Protein AF-A0A0B7A7Z4-F1 (afdb_monomer)

Nearest PDB structures (foldseek):
  8u1x-assembly1_B  TM=9.994E-01  e=1.449E-17  Homo sapiens
  8u89-assembly1_B  TM=9.931E-01  e=1.667E-17  Homo sapiens
  5jja-assembly2_B  TM=9.833E-01  e=9.513E-18  Homo sapiens
  5swf-assembly1_A  TM=9.792E-01  e=1.259E-17  Homo sapiens
  6oyl-assembly1_A  TM=9.844E-01  e=2.923E-17  Homo sapiens

Solvent-accessible surface area (backbone atoms only — not comparable to full-atom values): 10507 Å² total; per-residue (Å²): 130,80,57,67,74,60,52,50,52,51,52,52,50,50,45,51,52,69,68,37,90,86,53,55,59,86,68,47,49,81,69,63,38,74,67,49,51,51,58,57,57,62,53,31,54,45,86,50,66,69,58,35,54,50,49,38,53,45,53,44,52,48,48,71,67,35,70,88,48,38,67,55,54,56,51,51,54,48,51,51,50,51,42,27,72,75,71,62,78,63,67,66,34,58,36,48,54,30,50,48,45,34,59,52,53,66,66,56,65,83,79,77,52,70,70,58,55,48,43,43,66,71,44,58,54,53,49,66,64,47,92,66,31,87,78,30,42,71,34,48,45,50,36,52,52,43,48,37,77,75,39,64,84,49,47,66,60,50,52,54,47,51,62,73,54,55,62,87,87,42,68,74,54,38,54,51,54,50,52,58,72,70,107

Organism: NCBI:txid1028688

pLDDT: mean 94.25, std 6.09, range [52.84, 98.44]

Structure (mmCIF, N/CA/C/O backbone):
data_AF-A0A0B7A7Z4-F1
#
_entry.id   AF-A0A0B7A7Z4-F1
#
loop_
_atom_site.group_PDB
_atom_site.id
_atom_site.type_symbol
_atom_site.label_atom_id
_atom_site.label_alt_id
_atom_site.label_comp_id
_atom_site.label_asym_id
_atom_site.label_entity_id
_atom_site.label_seq_id
_atom_site.pdbx_PDB_ins_code
_atom_site.Cartn_x
_atom_site.Cartn_y
_atom_site.Cartn_z
_atom_site.occupancy
_atom_site.B_iso_or_equiv
_atom_site.auth_seq_id
_atom_site.auth_comp_id
_atom_site.auth_asym_id
_atom_site.auth_atom_id
_atom_site.pdbx_PDB_model_num
ATOM 1 N N . ALA A 1 1 ? -17.344 21.720 -3.377 1.00 52.84 1 ALA A N 1
ATOM 2 C CA . ALA A 1 1 ? -16.188 21.217 -2.613 1.00 52.84 1 ALA A CA 1
ATOM 3 C C . ALA A 1 1 ? -15.991 22.122 -1.404 1.00 52.84 1 ALA A C 1
ATOM 5 O O . ALA A 1 1 ? -16.071 23.334 -1.572 1.00 52.84 1 ALA A O 1
ATOM 6 N N . LEU A 1 2 ? -15.833 21.564 -0.201 1.00 54.16 2 LEU A N 1
ATOM 7 C CA . LEU A 1 2 ? -15.457 22.359 0.974 1.00 54.16 2 LEU A CA 1
ATOM 8 C C . LEU A 1 2 ? -14.044 22.933 0.754 1.00 54.16 2 LEU A C 1
ATOM 10 O O . LEU A 1 2 ? -13.214 22.240 0.165 1.00 54.16 2 LEU A O 1
ATOM 14 N N . PRO A 1 3 ? -13.747 24.166 1.198 1.00 66.25 3 PRO A N 1
ATOM 15 C CA . PRO A 1 3 ? -12.387 24.690 1.158 1.00 66.25 3 PRO A CA 1
ATOM 16 C C . PRO A 1 3 ? -11.441 23.785 1.954 1.00 66.25 3 PRO A C 1
ATOM 18 O O . PRO A 1 3 ? -11.808 23.282 3.017 1.00 66.25 3 PRO A O 1
ATOM 21 N N . ILE A 1 4 ? -10.214 23.613 1.461 1.00 67.19 4 ILE A N 1
ATOM 22 C CA . ILE A 1 4 ? -9.199 22.710 2.036 1.00 67.19 4 ILE A CA 1
ATOM 23 C C . ILE A 1 4 ? -8.943 23.009 3.522 1.00 67.19 4 ILE A C 1
ATOM 25 O O . ILE A 1 4 ? -8.734 22.092 4.310 1.00 67.19 4 ILE A O 1
ATOM 29 N N . SER A 1 5 ? -9.063 24.275 3.932 1.00 74.75 5 SER A N 1
ATOM 30 C CA . SER A 1 5 ? -8.958 24.695 5.333 1.00 74.75 5 SER A CA 1
ATOM 31 C C . SER A 1 5 ? -9.996 24.040 6.253 1.00 74.75 5 SER A C 1
ATOM 33 O O . SER A 1 5 ? -9.680 23.723 7.394 1.00 74.75 5 SER A O 1
ATOM 35 N N . HIS A 1 6 ? -11.220 23.791 5.778 1.00 80.38 6 HIS A N 1
ATOM 36 C CA . HIS A 1 6 ? -12.246 23.105 6.569 1.00 80.38 6 HIS A CA 1
ATOM 37 C C . HIS A 1 6 ? -12.027 21.591 6.599 1.00 80.38 6 HIS A C 1
ATOM 39 O O . HIS A 1 6 ? -12.233 20.972 7.640 1.00 80.38 6 HIS A O 1
ATOM 45 N N . LEU A 1 7 ? -11.583 20.996 5.486 1.00 86.12 7 LEU A N 1
ATOM 46 C CA . LEU A 1 7 ? -11.267 19.565 5.425 1.00 86.12 7 LEU A CA 1
ATOM 47 C C . LEU A 1 7 ? -10.086 19.209 6.330 1.00 86.12 7 LEU A C 1
ATOM 49 O O . LEU A 1 7 ? -10.144 18.206 7.037 1.00 86.12 7 LEU A O 1
ATOM 53 N N . GLN A 1 8 ? -9.063 20.062 6.380 1.00 89.56 8 GLN A N 1
ATOM 54 C CA . GLN A 1 8 ? -7.926 19.882 7.277 1.00 89.56 8 GLN A CA 1
ATOM 55 C C . GLN A 1 8 ? -8.368 19.765 8.743 1.00 89.56 8 GLN A C 1
ATOM 57 O O . GLN A 1 8 ? -7.977 18.822 9.424 1.00 89.56 8 GLN A O 1
ATOM 62 N N . ILE A 1 9 ? -9.244 20.661 9.211 1.00 92.12 9 ILE A N 1
ATOM 63 C CA . ILE A 1 9 ? -9.753 20.627 10.592 1.00 92.12 9 ILE A CA 1
ATOM 64 C C . ILE A 1 9 ? -10.506 19.318 10.868 1.00 92.12 9 ILE A C 1
ATOM 66 O O . ILE A 1 9 ? -10.375 18.745 11.949 1.00 92.12 9 ILE A O 1
ATOM 70 N N . VAL A 1 10 ? -11.278 18.819 9.896 1.00 95.00 10 VAL A N 1
ATOM 71 C CA . VAL A 1 10 ? -12.000 17.544 10.029 1.00 95.00 10 VAL A CA 1
ATOM 72 C C . VAL A 1 10 ? -11.028 16.367 10.151 1.00 95.00 10 VAL A C 1
ATOM 74 O O . VAL A 1 10 ? -11.203 15.534 11.043 1.00 95.00 10 VAL A O 1
ATOM 77 N N . TYR A 1 11 ? -9.992 16.307 9.308 1.00 94.44 11 TYR A N 1
ATOM 78 C CA . TYR A 1 11 ? -8.969 15.260 9.384 1.00 94.44 11 TYR A CA 1
ATOM 79 C C . TYR A 1 11 ? -8.174 15.323 10.690 1.00 94.44 11 TYR A C 1
ATOM 81 O O . TYR A 1 11 ? -7.989 14.293 11.338 1.00 94.44 11 TYR A O 1
ATOM 89 N N . GLU A 1 12 ? -7.756 16.516 11.115 1.00 93.81 12 GLU A N 1
ATOM 90 C CA . GLU A 1 12 ? -7.048 16.715 12.381 1.00 93.81 12 GLU A CA 1
ATOM 91 C C . GLU A 1 12 ? -7.905 16.284 13.571 1.00 93.81 12 GLU A C 1
ATOM 93 O O . GLU A 1 12 ? -7.442 15.526 14.427 1.00 93.81 12 GLU A O 1
ATOM 98 N N . PHE A 1 13 ? -9.171 16.704 13.608 1.00 96.31 13 PHE A N 1
ATOM 99 C CA . PHE A 1 13 ? -10.104 16.302 14.654 1.00 96.31 13 PHE A CA 1
ATOM 100 C C . PHE A 1 13 ? -10.281 14.782 14.691 1.00 96.31 13 PHE A C 1
ATOM 102 O O . PHE A 1 13 ? -10.172 14.172 15.756 1.00 96.31 13 PHE A O 1
ATOM 109 N N . PHE A 1 14 ? -10.519 14.153 13.537 1.00 96.50 14 PHE A N 1
ATOM 110 C CA . PHE A 1 14 ? -10.719 12.710 13.467 1.00 96.50 14 PHE A CA 1
ATOM 111 C C . PHE A 1 14 ? -9.465 11.933 13.878 1.00 96.50 14 PHE A C 1
ATOM 113 O O . PHE A 1 14 ? -9.560 10.950 14.614 1.00 96.50 14 PHE A O 1
ATOM 120 N N . LEU A 1 15 ? -8.282 12.396 13.474 1.00 95.50 15 LEU A N 1
ATOM 121 C CA . LEU A 1 15 ? -7.021 11.788 13.878 1.00 95.50 15 LEU A CA 1
ATOM 122 C C . LEU A 1 15 ? -6.823 11.878 15.396 1.00 95.50 15 LEU A C 1
ATOM 124 O O . LEU A 1 15 ? -6.536 10.866 16.035 1.00 95.50 15 LEU A O 1
ATOM 128 N N . ARG A 1 16 ? -7.063 13.052 15.995 1.00 96.06 16 ARG A N 1
ATOM 129 C CA . ARG A 1 16 ? -6.991 13.238 17.455 1.00 96.06 16 ARG A CA 1
ATOM 130 C C . ARG A 1 16 ? -8.009 12.378 18.193 1.00 96.06 16 ARG A C 1
ATOM 132 O O . ARG A 1 16 ? -7.681 11.803 19.228 1.00 96.06 16 ARG A O 1
ATOM 139 N N . PHE A 1 17 ? -9.211 12.233 17.644 1.00 96.56 17 PHE A N 1
ATOM 140 C CA . PHE A 1 17 ? -10.226 11.332 18.177 1.00 96.56 17 PHE A CA 1
ATOM 141 C C . PHE A 1 17 ? -9.757 9.867 18.173 1.00 96.56 17 PHE A C 1
ATOM 143 O O . PHE A 1 17 ? -9.905 9.180 19.183 1.00 96.56 17 PHE A O 1
ATOM 150 N N . LEU A 1 18 ? -9.136 9.396 17.084 1.00 95.62 18 LEU A N 1
ATOM 151 C CA . LEU A 1 18 ? -8.576 8.042 17.005 1.00 95.62 18 LEU A CA 1
ATOM 152 C C . LEU A 1 18 ? -7.387 7.837 17.953 1.00 95.62 18 LEU A C 1
ATOM 154 O O . LEU A 1 18 ? -7.204 6.732 18.469 1.00 95.62 18 LEU A O 1
ATOM 158 N N . GLU A 1 19 ? -6.559 8.859 18.163 1.00 94.19 19 GLU A N 1
ATOM 159 C CA . GLU A 1 19 ? -5.361 8.807 19.012 1.00 94.19 19 GLU A CA 1
ATOM 160 C C . GLU A 1 19 ? -5.645 8.993 20.504 1.00 94.19 19 GLU A C 1
ATOM 162 O O . GLU A 1 19 ? -4.783 8.662 21.318 1.00 94.19 19 GLU A O 1
ATOM 167 N N . SER A 1 20 ? -6.844 9.455 20.864 1.00 95.88 20 SER A N 1
ATOM 168 C CA . SER A 1 20 ? -7.252 9.635 22.256 1.00 95.88 20 SER A CA 1
ATOM 169 C C . SER A 1 20 ? -7.021 8.359 23.087 1.00 95.88 20 SER A C 1
ATOM 171 O O . SER A 1 20 ? -7.380 7.263 22.631 1.00 95.88 20 SER A O 1
ATOM 173 N N . PRO A 1 21 ? -6.455 8.465 24.307 1.00 93.94 21 PRO A N 1
ATOM 174 C CA . PRO A 1 21 ? -6.264 7.315 25.193 1.00 93.94 21 PRO A CA 1
ATOM 175 C C . PRO A 1 21 ? -7.597 6.680 25.613 1.00 93.94 21 PRO A C 1
ATOM 177 O O . PRO A 1 21 ? -7.655 5.474 25.841 1.00 93.94 21 PRO A O 1
ATOM 180 N N . ASP A 1 22 ? -8.675 7.467 25.627 1.00 95.62 22 ASP A N 1
ATOM 181 C CA . ASP A 1 22 ? -10.026 7.019 25.974 1.00 95.62 22 ASP A CA 1
ATOM 182 C C . ASP A 1 22 ? -10.779 6.408 24.781 1.00 95.62 22 ASP A C 1
ATOM 184 O O . ASP A 1 22 ? -11.934 5.991 24.901 1.00 95.62 22 ASP A O 1
ATOM 188 N N . PHE A 1 23 ? -10.154 6.347 23.600 1.00 95.56 23 PHE A N 1
ATOM 189 C CA . PHE A 1 23 ? -10.772 5.768 22.415 1.00 95.56 23 PHE A CA 1
ATOM 190 C C . PHE A 1 23 ? -10.987 4.260 22.586 1.00 95.56 23 PHE A C 1
ATOM 192 O O . PHE A 1 23 ? -10.038 3.496 22.765 1.00 95.56 23 PHE A O 1
ATOM 199 N N . GLN A 1 24 ? -12.237 3.811 22.437 1.00 95.00 24 GLN A N 1
ATOM 200 C CA . GLN A 1 24 ? -12.620 2.403 22.559 1.00 95.00 24 GLN A CA 1
ATOM 201 C C . GLN A 1 24 ? -12.958 1.781 21.188 1.00 95.00 24 GLN A C 1
ATOM 203 O O . GLN A 1 24 ? -14.078 1.954 20.689 1.00 95.00 24 GLN A O 1
ATOM 208 N N . PRO A 1 25 ? -12.055 0.976 20.582 1.00 93.81 25 PRO A N 1
ATOM 209 C CA . PRO A 1 25 ? -12.307 0.336 19.285 1.00 93.81 25 PRO A CA 1
ATOM 210 C C . PRO A 1 25 ? -13.537 -0.585 19.287 1.00 93.81 25 PRO A C 1
ATOM 212 O O . PRO A 1 25 ? -14.208 -0.748 18.268 1.00 93.81 25 PRO A O 1
ATOM 215 N N . SER A 1 26 ? -13.863 -1.181 20.437 1.00 92.25 26 SER A N 1
ATOM 216 C CA . SER A 1 26 ? -15.015 -2.073 20.618 1.00 92.25 26 SER A CA 1
ATOM 217 C C . SER A 1 26 ? -16.363 -1.379 20.401 1.00 92.25 26 SER A C 1
ATOM 219 O O . SER A 1 26 ? -17.292 -2.026 19.911 1.00 92.25 26 SER A O 1
ATOM 221 N N . LEU A 1 27 ? -16.469 -0.088 20.731 1.00 94.06 27 LEU A N 1
ATOM 222 C CA . LEU A 1 27 ? -17.654 0.733 20.478 1.00 94.06 27 LEU A CA 1
ATOM 223 C C . LEU A 1 27 ? -17.632 1.298 19.055 1.00 94.06 27 LEU A C 1
ATOM 225 O O . LEU A 1 27 ? -18.635 1.227 18.344 1.00 94.06 27 LEU A O 1
ATOM 229 N N . ALA A 1 28 ? -16.471 1.796 18.621 1.00 94.56 28 ALA A N 1
ATOM 230 C CA . ALA A 1 28 ? -16.304 2.450 17.326 1.00 94.56 28 ALA A CA 1
ATOM 231 C C . ALA A 1 28 ? -16.475 1.505 16.124 1.00 94.56 28 ALA A C 1
ATOM 233 O O . ALA A 1 28 ? -16.904 1.951 15.063 1.00 94.56 28 ALA A O 1
ATOM 234 N N . LYS A 1 29 ? -16.216 0.195 16.278 1.00 92.81 29 LYS A N 1
ATOM 235 C CA . LYS A 1 29 ? -16.336 -0.801 15.189 1.00 92.81 29 LYS A CA 1
ATOM 236 C C . LYS A 1 29 ? -17.740 -0.919 14.579 1.00 92.81 29 LYS A C 1
ATOM 238 O O . LYS A 1 29 ? -17.891 -1.549 13.542 1.00 92.81 29 LYS A O 1
ATOM 243 N N . LYS A 1 30 ? -18.770 -0.377 15.244 1.00 92.94 30 LYS A N 1
ATOM 244 C CA . LYS A 1 30 ? -20.139 -0.298 14.705 1.00 92.94 30 LYS A CA 1
ATOM 245 C C . LYS A 1 30 ? -20.279 0.755 13.600 1.00 92.94 30 LYS A C 1
ATOM 247 O O . LYS A 1 30 ? -21.226 0.681 12.831 1.00 92.94 30 LYS A O 1
ATOM 252 N N . TYR A 1 31 ? -19.364 1.722 13.559 1.00 95.69 31 TYR A N 1
ATOM 253 C CA . TYR A 1 31 ? -19.383 2.862 12.639 1.00 95.69 31 TYR A CA 1
ATOM 254 C C . TYR A 1 31 ? -18.182 2.848 11.690 1.00 95.69 31 TYR A C 1
ATOM 256 O O . TYR A 1 31 ? -18.316 3.176 10.518 1.00 95.69 31 TYR A O 1
ATOM 264 N N . ILE A 1 32 ? -17.012 2.430 12.185 1.00 96.62 32 ILE A N 1
ATOM 265 C CA . ILE A 1 32 ? -15.826 2.183 11.362 1.00 96.62 32 ILE A CA 1
ATOM 266 C C . ILE A 1 32 ? -15.899 0.731 10.888 1.00 96.62 32 ILE A C 1
ATOM 268 O O . ILE A 1 32 ? -15.350 -0.174 11.520 1.00 96.62 32 ILE A O 1
ATOM 272 N N . ASP A 1 33 ? -16.647 0.514 9.811 1.00 96.06 33 ASP A N 1
ATOM 273 C CA . ASP A 1 33 ? -16.875 -0.790 9.195 1.00 96.06 33 ASP A CA 1
ATOM 274 C C . ASP A 1 33 ? -16.156 -0.923 7.836 1.00 96.06 33 ASP A C 1
ATOM 276 O O . ASP A 1 33 ? -15.356 -0.078 7.429 1.00 96.06 33 ASP A O 1
ATOM 280 N N . GLN A 1 34 ? -16.411 -2.021 7.119 1.00 97.44 34 GLN A N 1
ATOM 281 C CA . GLN A 1 34 ? -15.814 -2.251 5.799 1.00 97.44 34 GLN A CA 1
ATOM 282 C C . GLN A 1 34 ? -16.246 -1.205 4.764 1.00 97.44 34 GLN A C 1
ATOM 284 O O . GLN A 1 34 ? -15.455 -0.858 3.887 1.00 97.44 34 GLN A O 1
ATOM 289 N N . ARG A 1 35 ? -17.478 -0.691 4.860 1.00 97.38 35 ARG A N 1
ATOM 290 C CA . ARG A 1 35 ? -17.989 0.328 3.941 1.00 97.38 35 ARG A CA 1
ATOM 291 C C . ARG A 1 35 ? -17.282 1.657 4.174 1.00 97.38 35 ARG A C 1
ATOM 293 O O . ARG A 1 35 ? -16.865 2.281 3.204 1.00 97.38 35 ARG A O 1
ATOM 300 N N . PHE A 1 36 ? -17.094 2.043 5.434 1.00 97.94 36 PHE A N 1
ATOM 301 C CA . PHE A 1 36 ? -16.313 3.221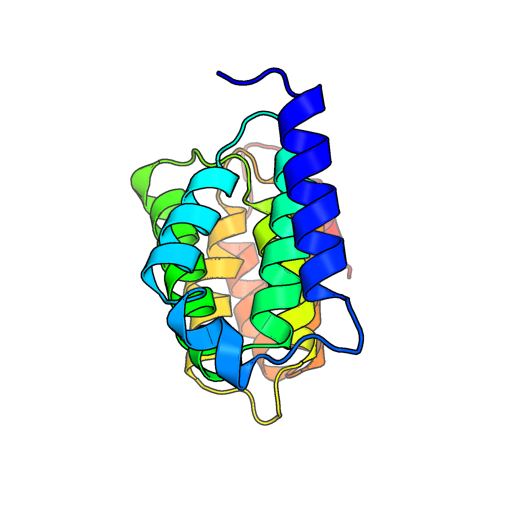 5.800 1.00 97.94 36 PHE A CA 1
ATOM 302 C C . PHE A 1 36 ? -14.890 3.135 5.238 1.00 97.94 36 PHE A C 1
ATOM 304 O O . PHE A 1 36 ? -14.415 4.070 4.603 1.00 97.94 36 PHE A O 1
ATOM 311 N N . VAL A 1 37 ? -14.223 1.989 5.417 1.00 97.94 37 VAL A N 1
ATOM 312 C CA . VAL A 1 37 ? -12.866 1.772 4.890 1.00 97.94 37 VAL A CA 1
ATOM 313 C C . VAL A 1 37 ? -12.823 1.863 3.366 1.00 97.94 37 VAL A C 1
ATOM 315 O O . VAL A 1 37 ? -11.873 2.421 2.829 1.00 97.94 37 VAL A O 1
ATOM 318 N N . LEU A 1 38 ? -13.825 1.325 2.666 1.00 97.81 38 LEU A N 1
ATOM 319 C CA . LEU A 1 38 ? -13.881 1.396 1.207 1.00 97.81 38 LEU A CA 1
ATOM 320 C C . LEU A 1 38 ? -13.966 2.851 0.726 1.00 97.81 38 LEU A C 1
ATOM 322 O O . LEU A 1 38 ? -13.161 3.261 -0.100 1.00 97.81 38 LEU A O 1
ATOM 326 N N . GLN A 1 39 ? -14.872 3.639 1.310 1.00 97.75 39 GLN A N 1
ATOM 327 C CA . GLN A 1 39 ? -15.016 5.061 0.987 1.00 97.7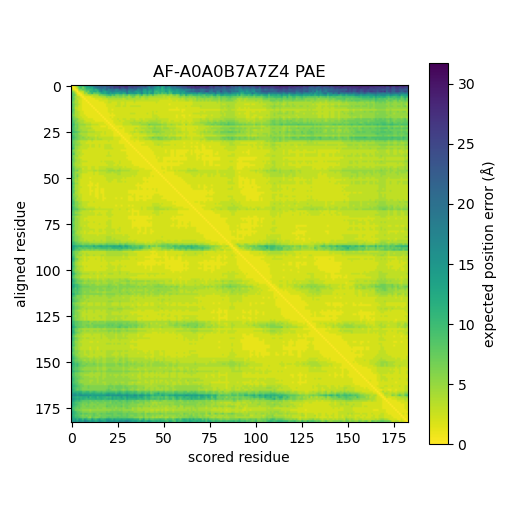5 39 GLN A CA 1
ATOM 328 C C . GLN A 1 39 ? -13.7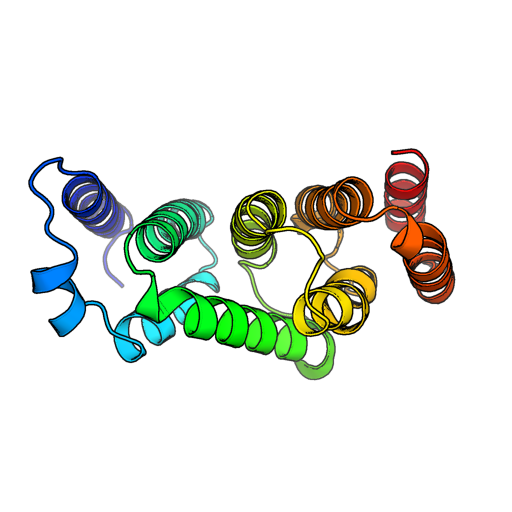59 5.860 1.343 1.00 97.75 39 GLN A C 1
ATOM 330 O O . GLN A 1 39 ? -13.356 6.736 0.591 1.00 97.75 39 GLN A O 1
ATOM 335 N N . LEU A 1 40 ? -13.103 5.535 2.461 1.00 97.75 40 LEU A N 1
ATOM 336 C CA . LEU A 1 40 ? -11.835 6.156 2.842 1.00 97.75 40 LEU A CA 1
ATOM 337 C C . LEU A 1 40 ? -10.725 5.865 1.819 1.00 97.75 40 LEU A C 1
ATOM 339 O O . LEU A 1 40 ? -9.937 6.751 1.506 1.00 97.75 40 LEU A O 1
ATOM 343 N N . LEU A 1 41 ? -10.659 4.636 1.298 1.00 97.94 41 LEU A N 1
ATOM 344 C CA . LEU A 1 41 ? -9.672 4.239 0.290 1.00 97.94 41 LEU A CA 1
ATOM 345 C C . LEU A 1 41 ? -9.892 4.930 -1.060 1.00 97.94 41 LEU A C 1
ATOM 347 O O . LEU A 1 41 ? -8.917 5.229 -1.740 1.00 97.94 41 LEU A O 1
ATOM 351 N N . GLU A 1 42 ? -11.138 5.217 -1.437 1.00 96.81 42 GLU A N 1
ATOM 352 C CA . GLU A 1 42 ? -11.447 5.976 -2.658 1.00 96.81 42 GLU A CA 1
ATOM 353 C C . GLU A 1 42 ? -10.867 7.402 -2.614 1.00 96.81 42 GLU A C 1
ATOM 355 O O . GLU A 1 42 ? -10.447 7.924 -3.643 1.00 96.81 42 GLU A O 1
ATOM 360 N N . LEU A 1 43 ? -10.756 8.008 -1.425 1.00 97.50 43 LEU A N 1
ATOM 361 C CA . LEU A 1 43 ? -10.201 9.358 -1.259 1.00 97.50 43 LEU A CA 1
ATOM 362 C C . LEU A 1 43 ? -8.683 9.433 -1.500 1.00 97.50 43 LEU A C 1
ATOM 364 O O . LEU A 1 43 ? -8.158 10.523 -1.718 1.00 97.50 43 LEU A O 1
ATOM 368 N N . PHE A 1 44 ? -7.964 8.303 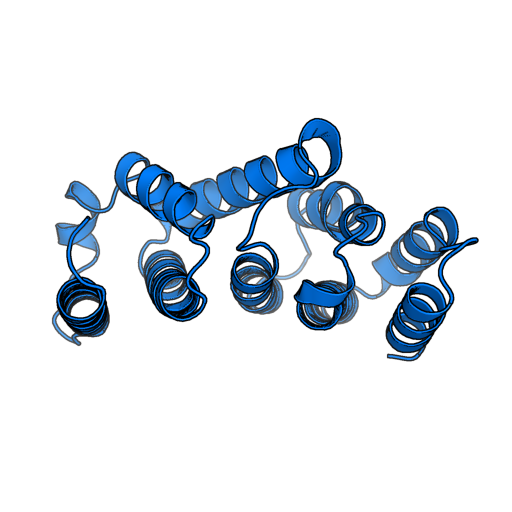-1.500 1.00 97.88 44 PHE A N 1
ATOM 369 C CA . PHE A 1 44 ? -6.521 8.293 -1.789 1.00 97.88 44 PHE A CA 1
ATOM 370 C C . PHE A 1 44 ? -6.196 8.713 -3.228 1.00 97.88 44 PHE A C 1
ATOM 372 O O . PHE A 1 44 ? -5.046 9.041 -3.508 1.00 97.88 44 PHE A O 1
ATOM 379 N N . ASP A 1 45 ? -7.184 8.751 -4.126 1.00 96.75 45 ASP A N 1
ATOM 380 C CA . ASP A 1 45 ? -7.003 9.290 -5.475 1.00 96.75 45 ASP A CA 1
ATOM 381 C C . ASP A 1 45 ? -7.063 10.831 -5.535 1.00 96.75 45 ASP A C 1
ATOM 383 O O . ASP A 1 45 ? -7.006 11.415 -6.615 1.00 96.75 45 ASP A O 1
ATOM 387 N N . SER A 1 46 ? -7.155 11.515 -4.386 1.00 95.56 46 SER A N 1
ATOM 388 C CA . SER A 1 46 ? -7.089 12.979 -4.310 1.00 95.56 46 SER A CA 1
ATOM 389 C C . SER A 1 46 ? -5.796 13.517 -4.927 1.00 95.56 46 SER A C 1
ATOM 391 O O . SER A 1 46 ? -4.705 13.003 -4.674 1.00 95.56 46 SER A O 1
ATOM 393 N N . GLU A 1 47 ? -5.898 14.591 -5.709 1.00 93.75 47 GLU A N 1
ATOM 394 C CA . GLU A 1 47 ? -4.737 15.285 -6.277 1.00 93.75 47 GLU A CA 1
ATOM 395 C C . GLU A 1 47 ? -3.941 16.046 -5.201 1.00 93.75 47 GLU A C 1
ATOM 397 O O . GLU A 1 47 ? -2.732 16.237 -5.354 1.00 93.75 47 GLU A O 1
ATOM 402 N N . ASP A 1 48 ? -4.575 16.425 -4.081 1.00 94.25 48 ASP A N 1
ATOM 403 C CA . ASP A 1 48 ? -3.925 17.179 -3.006 1.00 94.25 48 ASP A CA 1
ATOM 404 C C . ASP A 1 48 ? -3.048 16.259 -2.130 1.00 94.25 48 ASP A C 1
ATOM 406 O O . ASP A 1 48 ? -3.578 15.432 -1.379 1.00 94.25 48 ASP A O 1
ATOM 410 N N . PRO A 1 49 ? -1.707 16.411 -2.148 1.00 93.62 49 PRO A N 1
ATOM 411 C CA . PRO A 1 49 ? -0.811 15.586 -1.337 1.00 93.62 49 PRO A CA 1
ATOM 412 C C . PRO A 1 49 ? -1.052 15.727 0.169 1.00 93.62 49 PRO A C 1
ATOM 414 O O . PRO A 1 49 ? -0.777 14.796 0.921 1.00 93.62 49 PRO A O 1
ATOM 417 N N . ARG A 1 50 ? -1.588 16.864 0.631 1.00 93.94 50 ARG A N 1
ATOM 418 C CA . ARG A 1 50 ? -1.875 17.081 2.056 1.00 93.94 50 ARG A CA 1
ATOM 419 C C . ARG A 1 50 ? -3.024 16.201 2.521 1.00 93.94 50 ARG A C 1
ATOM 421 O O . ARG A 1 50 ? -2.964 15.634 3.606 1.00 93.94 50 ARG A O 1
ATOM 428 N N . GLU A 1 51 ? -4.062 16.070 1.697 1.00 95.12 51 GLU A N 1
ATOM 429 C CA . GLU A 1 51 ? -5.178 15.175 1.993 1.00 95.12 51 GLU A CA 1
ATOM 430 C C . GLU A 1 51 ? -4.706 13.720 2.022 1.00 95.12 51 GLU A C 1
ATOM 432 O O . GLU A 1 51 ? -5.009 12.999 2.973 1.00 95.12 51 GLU A O 1
ATOM 437 N N . ARG A 1 52 ? -3.891 13.306 1.044 1.00 96.75 52 ARG A N 1
ATOM 438 C CA . ARG A 1 52 ? -3.325 11.950 1.016 1.00 96.75 52 ARG A CA 1
ATOM 439 C C . ARG A 1 52 ? -2.462 11.641 2.241 1.00 96.75 52 ARG A C 1
ATOM 441 O O . ARG A 1 52 ? -2.556 10.535 2.769 1.00 96.75 52 ARG A O 1
ATOM 448 N N . ASP A 1 53 ? -1.696 12.602 2.754 1.00 96.25 53 ASP A N 1
ATOM 449 C CA . ASP A 1 53 ? -0.900 12.413 3.975 1.00 96.25 53 ASP A CA 1
ATOM 450 C C . ASP A 1 53 ? -1.769 12.236 5.240 1.00 96.25 53 ASP A C 1
ATOM 452 O O . ASP A 1 53 ? -1.509 11.357 6.077 1.00 96.25 53 ASP A O 1
ATOM 456 N N . PHE A 1 54 ? -2.877 12.979 5.353 1.00 96.69 54 PHE A N 1
ATOM 457 C CA . PHE A 1 54 ? -3.864 12.742 6.412 1.00 96.69 54 PHE A CA 1
ATOM 458 C C . PHE A 1 54 ? -4.518 11.367 6.279 1.00 96.69 54 PHE A C 1
ATOM 460 O O . PHE A 1 54 ? -4.571 10.613 7.256 1.00 96.69 54 PHE A O 1
ATOM 467 N N . LEU A 1 55 ? -4.981 11.015 5.078 1.00 97.81 55 LEU A N 1
ATOM 468 C CA . LEU A 1 55 ? -5.594 9.719 4.787 1.00 97.81 55 LEU A CA 1
ATOM 469 C C . LEU A 1 55 ? -4.645 8.567 5.115 1.00 97.81 55 LEU A C 1
ATOM 471 O O . LEU A 1 55 ? -5.062 7.595 5.751 1.00 97.81 55 LEU A O 1
ATOM 475 N N . LYS A 1 56 ? -3.361 8.704 4.762 1.00 98.00 56 LYS A N 1
ATOM 476 C CA . LYS A 1 56 ? -2.302 7.750 5.093 1.00 98.00 56 LYS A CA 1
ATOM 477 C C . LYS A 1 56 ? -2.263 7.477 6.592 1.00 98.00 56 LYS A C 1
ATOM 479 O O . LYS A 1 56 ? -2.356 6.331 7.041 1.00 98.00 56 LYS A O 1
ATOM 484 N N . THR A 1 57 ? -2.169 8.549 7.371 1.00 97.50 57 THR A N 1
ATOM 485 C CA . THR A 1 57 ? -2.063 8.475 8.828 1.00 97.50 57 THR A CA 1
ATOM 486 C C . THR A 1 57 ? -3.333 7.883 9.443 1.00 97.50 57 THR A C 1
ATOM 488 O O . THR A 1 57 ? -3.258 6.970 10.270 1.00 97.50 57 THR A O 1
ATOM 491 N N . VAL A 1 58 ? -4.510 8.329 8.998 1.00 97.75 58 VAL A N 1
ATOM 492 C CA . VAL A 1 58 ? -5.811 7.822 9.457 1.00 97.75 58 VAL A CA 1
ATOM 493 C C . VAL A 1 58 ? -5.959 6.326 9.163 1.00 97.75 58 VAL A C 1
ATOM 495 O O . VAL A 1 58 ? -6.280 5.551 10.069 1.00 97.75 58 VAL A O 1
ATOM 498 N N . LEU A 1 59 ? -5.681 5.890 7.932 1.00 98.38 59 LEU A N 1
ATOM 499 C CA . LEU A 1 59 ? -5.790 4.486 7.538 1.00 98.38 59 LEU A CA 1
ATOM 500 C C . LEU A 1 59 ? -4.810 3.608 8.325 1.00 98.38 59 LEU A C 1
ATOM 502 O O . LEU A 1 59 ? -5.193 2.529 8.788 1.00 98.38 59 LEU A O 1
ATOM 506 N N . HIS A 1 60 ? -3.582 4.082 8.557 1.00 97.75 60 HIS A N 1
ATOM 507 C CA . HIS A 1 60 ? -2.607 3.376 9.385 1.00 97.75 60 HIS A CA 1
ATOM 508 C C . HIS A 1 60 ? -3.105 3.196 10.831 1.00 97.75 60 HIS A C 1
ATOM 510 O O . HIS A 1 60 ? -3.045 2.090 11.380 1.00 97.75 60 HIS A O 1
ATOM 516 N N . ARG A 1 61 ? -3.679 4.242 11.446 1.00 97.12 61 ARG A N 1
ATOM 517 C CA . ARG A 1 61 ? -4.274 4.155 12.795 1.00 97.12 61 ARG A CA 1
ATOM 518 C C . ARG A 1 61 ? -5.450 3.181 12.843 1.00 97.12 61 ARG A C 1
ATOM 520 O O . ARG A 1 61 ? -5.528 2.378 13.779 1.00 97.12 61 ARG A O 1
ATOM 527 N N . ILE A 1 62 ? -6.327 3.204 11.837 1.00 97.56 62 ILE A N 1
ATOM 528 C CA . ILE A 1 62 ? -7.447 2.260 11.726 1.00 97.56 62 ILE A CA 1
ATOM 529 C C . ILE A 1 62 ? -6.918 0.825 11.619 1.00 97.56 62 ILE A C 1
ATOM 531 O O . ILE A 1 62 ? -7.354 -0.049 12.368 1.00 97.56 62 ILE A O 1
ATOM 535 N N . TYR A 1 63 ? -5.929 0.574 10.760 1.00 97.25 63 TYR A N 1
ATOM 536 C CA . TYR A 1 63 ? -5.321 -0.749 10.615 1.00 97.25 63 TYR A CA 1
ATOM 537 C C . TYR A 1 63 ? -4.712 -1.263 11.933 1.00 97.25 63 TYR A C 1
ATOM 539 O O . TYR A 1 63 ? -4.876 -2.434 12.299 1.00 97.25 63 TYR A O 1
ATOM 547 N N . GLY A 1 64 ? -4.032 -0.382 12.672 1.00 95.50 64 GLY A N 1
ATOM 548 C CA . GLY A 1 64 ? -3.444 -0.690 13.972 1.00 95.50 64 GLY A CA 1
ATOM 549 C C . GLY A 1 64 ? -4.492 -1.097 15.011 1.00 95.50 64 GLY A C 1
ATOM 550 O O . GLY A 1 6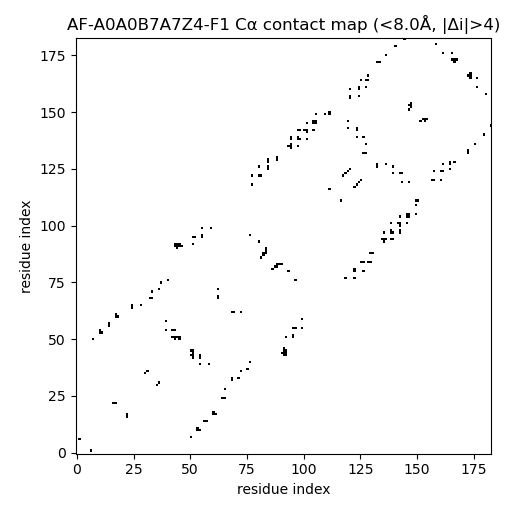4 ? -4.351 -2.155 15.628 1.00 95.50 64 GLY A O 1
ATOM 551 N N . LYS A 1 65 ? -5.557 -0.296 15.160 1.00 95.81 65 LYS A N 1
ATOM 552 C CA . LYS A 1 65 ? -6.577 -0.438 16.217 1.00 95.81 65 LYS A CA 1
ATOM 553 C C . LYS A 1 65 ? -7.659 -1.482 15.916 1.00 95.81 65 LYS A C 1
ATOM 555 O O . LYS A 1 65 ? -8.175 -2.102 16.845 1.00 95.81 65 LYS A O 1
ATOM 560 N N . PHE A 1 66 ? -8.006 -1.707 14.648 1.00 96.50 66 PHE A N 1
ATOM 561 C CA . PHE A 1 66 ? -9.115 -2.583 14.254 1.00 96.50 66 PHE A CA 1
ATOM 562 C C . PHE A 1 66 ? -8.626 -3.891 13.627 1.00 96.50 66 PHE A C 1
ATOM 564 O O . PHE A 1 66 ? -8.598 -4.054 12.407 1.00 96.50 66 PHE A O 1
ATOM 571 N N . LEU A 1 67 ? -8.318 -4.881 14.474 1.00 94.25 67 LEU A N 1
ATOM 572 C CA . LEU A 1 67 ? -7.843 -6.205 14.039 1.00 94.25 67 LEU A CA 1
ATOM 573 C C . LEU A 1 67 ? -8.763 -6.868 12.996 1.00 94.25 67 LEU A C 1
ATOM 575 O O . LEU A 1 67 ? -8.274 -7.444 12.025 1.00 94.25 67 LEU A O 1
ATOM 579 N N . GLY A 1 68 ? -10.085 -6.736 13.161 1.00 95.56 68 GLY A N 1
ATOM 580 C CA . GLY A 1 68 ? -11.087 -7.319 12.260 1.00 95.56 68 GLY A CA 1
ATOM 581 C C . GLY A 1 68 ? -11.131 -6.703 10.855 1.00 95.56 68 GLY A C 1
ATOM 582 O O . GLY A 1 68 ? -11.629 -7.343 9.934 1.00 95.56 68 GLY A O 1
ATOM 583 N N . LEU A 1 69 ? -10.581 -5.498 10.663 1.00 97.06 69 LEU A N 1
ATOM 584 C CA . LEU A 1 69 ? -10.537 -4.826 9.358 1.00 97.06 69 LEU A CA 1
ATOM 585 C C . LEU A 1 69 ? -9.232 -5.087 8.599 1.00 97.06 69 LEU A C 1
ATOM 587 O O . LEU A 1 69 ? -9.174 -4.851 7.396 1.00 97.06 69 LEU A O 1
ATOM 591 N N . ARG A 1 70 ? -8.192 -5.618 9.256 1.00 96.06 70 ARG A N 1
ATOM 592 C CA . ARG A 1 70 ? -6.851 -5.760 8.661 1.00 96.06 70 ARG A CA 1
ATOM 593 C C . ARG A 1 70 ? -6.843 -6.567 7.364 1.00 96.06 70 ARG A C 1
ATOM 595 O O . ARG A 1 70 ? -6.241 -6.145 6.382 1.00 96.06 70 ARG A O 1
ATOM 602 N N . ALA A 1 71 ? -7.510 -7.721 7.352 1.00 95.19 71 ALA A N 1
ATOM 603 C CA . ALA A 1 71 ? -7.582 -8.566 6.159 1.00 95.19 71 ALA A CA 1
ATOM 604 C C . ALA A 1 71 ? -8.336 -7.873 5.014 1.00 95.19 71 ALA A C 1
ATOM 606 O O . ALA A 1 71 ? -7.911 -7.947 3.863 1.00 95.19 71 ALA A O 1
ATOM 607 N N . PHE A 1 72 ? -9.416 -7.156 5.339 1.00 97.44 72 PHE A N 1
ATOM 608 C CA . PHE A 1 72 ? -10.187 -6.394 4.363 1.00 97.44 72 PHE A CA 1
ATOM 609 C C . PHE A 1 72 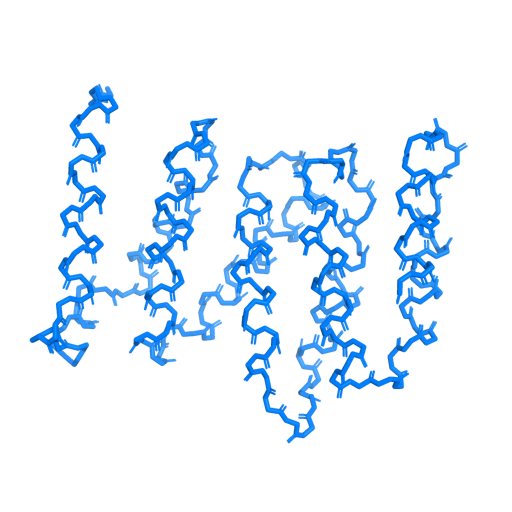? -9.363 -5.248 3.764 1.00 97.44 72 PHE A C 1
ATOM 611 O O . PHE A 1 72 ? -9.289 -5.146 2.545 1.00 97.44 72 PHE A O 1
ATOM 618 N N . ILE A 1 73 ? -8.677 -4.454 4.595 1.00 98.00 73 ILE A N 1
ATOM 619 C CA . ILE A 1 73 ? -7.807 -3.353 4.147 1.00 98.00 73 ILE A CA 1
ATOM 620 C C . ILE A 1 73 ? -6.731 -3.873 3.187 1.00 98.00 73 ILE A C 1
ATOM 622 O O . ILE A 1 73 ? -6.622 -3.370 2.073 1.00 98.00 73 ILE A O 1
ATOM 626 N N . ARG A 1 74 ? -5.990 -4.930 3.563 1.00 97.00 74 ARG A N 1
ATOM 627 C CA . ARG A 1 74 ? -4.962 -5.520 2.682 1.00 97.00 74 ARG A CA 1
ATOM 628 C C . ARG A 1 74 ? -5.549 -5.995 1.354 1.00 97.00 74 ARG A C 1
ATOM 630 O O . ARG A 1 74 ? -4.945 -5.780 0.308 1.00 97.00 74 ARG A O 1
ATOM 637 N N . LYS A 1 75 ? -6.734 -6.615 1.384 1.00 96.44 75 LYS A N 1
ATOM 638 C CA . LYS A 1 75 ? -7.428 -7.064 0.172 1.00 96.44 75 LYS A CA 1
ATOM 639 C C . LYS A 1 75 ? -7.821 -5.891 -0.729 1.00 96.44 75 LYS A C 1
ATOM 641 O O . LYS A 1 75 ? -7.628 -5.990 -1.934 1.00 96.44 75 LYS A O 1
ATOM 646 N N . GLN A 1 76 ? -8.345 -4.800 -0.174 1.00 97.88 76 GLN A N 1
ATOM 647 C CA . GLN A 1 76 ? -8.744 -3.644 -0.980 1.00 97.88 76 GLN A CA 1
ATOM 648 C C . GLN A 1 76 ? -7.545 -2.894 -1.561 1.00 97.88 76 GLN A C 1
ATOM 650 O O . GLN A 1 76 ? -7.567 -2.572 -2.742 1.00 97.88 76 GLN A O 1
ATOM 655 N N . ILE A 1 77 ? -6.467 -2.706 -0.791 1.00 97.81 77 ILE A N 1
ATOM 656 C CA . ILE A 1 77 ? -5.223 -2.121 -1.319 1.00 97.81 77 ILE A CA 1
ATOM 657 C C . ILE A 1 77 ? -4.666 -2.987 -2.458 1.00 97.81 77 ILE A C 1
ATOM 659 O O . ILE A 1 77 ? -4.295 -2.467 -3.506 1.00 97.81 77 ILE A O 1
ATOM 663 N N . ASN A 1 78 ? -4.682 -4.314 -2.300 1.00 96.75 78 ASN A N 1
ATOM 664 C CA . ASN A 1 78 ? -4.290 -5.231 -3.367 1.00 96.75 78 ASN A CA 1
ATOM 665 C C . ASN A 1 78 ? -5.153 -5.049 -4.631 1.00 96.75 78 ASN A C 1
ATOM 667 O O . ASN A 1 78 ? -4.616 -4.928 -5.726 1.00 96.75 78 ASN A O 1
ATOM 671 N N . ASN A 1 79 ? -6.479 -4.954 -4.493 1.00 96.62 79 ASN A N 1
ATOM 672 C CA . ASN A 1 79 ? -7.369 -4.697 -5.630 1.00 96.62 79 ASN A CA 1
ATOM 673 C C . ASN A 1 79 ? -7.050 -3.364 -6.331 1.00 96.62 79 ASN A C 1
ATOM 675 O O . ASN A 1 79 ? -7.041 -3.318 -7.559 1.00 96.62 79 ASN A O 1
ATOM 679 N N . ILE A 1 80 ? -6.764 -2.303 -5.567 1.00 97.31 80 ILE A N 1
ATOM 680 C CA . ILE A 1 80 ? -6.371 -0.992 -6.107 1.00 97.31 80 ILE A CA 1
ATOM 681 C C . ILE A 1 80 ? -5.080 -1.119 -6.917 1.00 97.31 80 ILE A C 1
ATOM 683 O O . ILE A 1 80 ? -5.031 -0.667 -8.057 1.00 97.31 80 ILE A O 1
ATOM 687 N N . PHE A 1 81 ? -4.058 -1.790 -6.382 1.00 97.56 81 PHE A N 1
ATOM 688 C CA . PHE A 1 81 ? -2.799 -1.990 -7.100 1.00 97.56 81 PHE A CA 1
ATOM 689 C C . PHE A 1 81 ? -2.953 -2.860 -8.343 1.00 97.56 81 PHE A C 1
ATOM 691 O O . PHE A 1 81 ? -2.391 -2.531 -9.381 1.00 97.56 81 PHE A O 1
ATOM 698 N N . LEU A 1 82 ? -3.739 -3.935 -8.283 1.00 95.50 82 LEU A N 1
ATOM 699 C CA . LEU A 1 82 ? -4.018 -4.752 -9.464 1.00 95.50 82 LEU A CA 1
ATOM 700 C C . LEU A 1 82 ? -4.700 -3.920 -10.558 1.00 95.50 82 LEU A C 1
ATOM 702 O O . LEU A 1 82 ? -4.260 -3.949 -11.706 1.00 95.50 82 LEU A O 1
ATOM 706 N N . ARG A 1 83 ? -5.712 -3.122 -10.203 1.00 95.94 83 ARG A N 1
ATOM 707 C CA . ARG A 1 83 ? -6.374 -2.209 -11.143 1.00 95.94 83 ARG A CA 1
ATOM 708 C C . ARG A 1 83 ? -5.403 -1.172 -11.714 1.00 95.94 83 ARG A C 1
ATOM 710 O O . ARG A 1 83 ? -5.387 -0.946 -12.921 1.00 95.94 83 ARG A O 1
ATOM 717 N N . PHE A 1 84 ? -4.549 -0.595 -10.874 1.00 95.94 84 PHE A N 1
ATOM 718 C CA . PHE A 1 84 ? -3.524 0.355 -11.298 1.00 95.94 84 PHE A CA 1
ATOM 719 C C . PHE A 1 84 ? -2.534 -0.266 -12.300 1.00 95.94 84 PHE A C 1
ATOM 721 O O . PHE A 1 84 ? -2.278 0.321 -13.344 1.00 95.94 84 PHE A O 1
ATOM 728 N N . ILE A 1 85 ? -2.016 -1.469 -12.028 1.00 94.44 85 ILE A N 1
ATOM 729 C CA . ILE A 1 85 ? -0.997 -2.134 -12.862 1.00 94.44 85 ILE A CA 1
ATOM 730 C C . ILE A 1 85 ? -1.566 -2.617 -14.203 1.00 94.44 85 ILE A C 1
ATOM 732 O O . ILE A 1 85 ? -0.861 -2.583 -15.216 1.00 94.44 85 ILE A O 1
ATOM 736 N N . TYR A 1 86 ? -2.797 -3.137 -14.206 1.00 93.06 86 TYR A N 1
ATOM 737 C CA . TYR A 1 86 ? -3.343 -3.876 -15.350 1.00 93.06 86 TYR A CA 1
ATOM 738 C C . TYR A 1 86 ? -4.440 -3.139 -16.127 1.00 93.06 86 TYR A C 1
ATOM 740 O O . TYR A 1 86 ? -4.690 -3.521 -17.269 1.00 93.06 86 TYR A O 1
ATOM 748 N N . GLU A 1 87 ? -5.078 -2.111 -15.560 1.00 92.44 87 GLU A N 1
ATOM 749 C CA . GLU A 1 87 ? -6.208 -1.421 -16.201 1.00 92.44 87 GLU A CA 1
ATOM 750 C C . GLU A 1 87 ? -5.943 0.064 -16.456 1.00 92.44 87 GLU A C 1
ATOM 752 O O . GLU A 1 87 ? -6.061 0.508 -17.596 1.00 92.44 87 GLU A O 1
ATOM 757 N N . THR A 1 88 ? -5.631 0.844 -15.415 1.00 89.44 88 THR A N 1
ATOM 758 C CA . THR A 1 88 ? -5.693 2.313 -15.516 1.00 89.44 88 THR A CA 1
ATOM 759 C C . THR A 1 88 ? -4.335 2.987 -15.672 1.00 89.44 88 THR A C 1
ATOM 761 O O . THR A 1 88 ? -4.263 4.022 -16.328 1.00 89.44 88 THR A O 1
ATOM 764 N N . GLU A 1 89 ? -3.276 2.457 -15.044 1.00 87.88 89 GLU A N 1
ATOM 765 C CA . GLU A 1 89 ? -2.008 3.171 -14.786 1.00 87.88 89 GLU A CA 1
ATOM 766 C C . GLU A 1 89 ? -2.207 4.581 -14.179 1.00 87.88 89 GLU A C 1
ATOM 768 O O . GLU A 1 89 ? -1.331 5.442 -14.259 1.00 87.88 89 GLU A O 1
ATOM 773 N N . GLN A 1 90 ? -3.361 4.828 -13.553 1.00 90.06 90 GLN A N 1
ATOM 774 C CA . GLN A 1 90 ? -3.738 6.106 -12.951 1.00 90.06 90 GLN A CA 1
ATOM 775 C C . GLN A 1 90 ? -4.312 5.860 -11.560 1.00 90.06 90 GLN A C 1
ATOM 777 O O . GLN A 1 90 ? -5.336 5.185 -11.424 1.00 90.06 90 GLN A O 1
ATOM 782 N N . PHE A 1 91 ? -3.587 6.357 -10.557 1.00 95.81 91 PHE A N 1
ATOM 783 C CA . PHE A 1 91 ? -3.987 6.461 -9.156 1.00 95.81 91 PHE A CA 1
ATOM 784 C C . P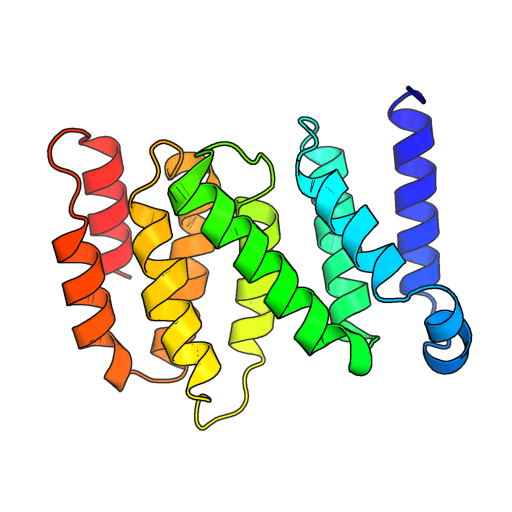HE A 1 9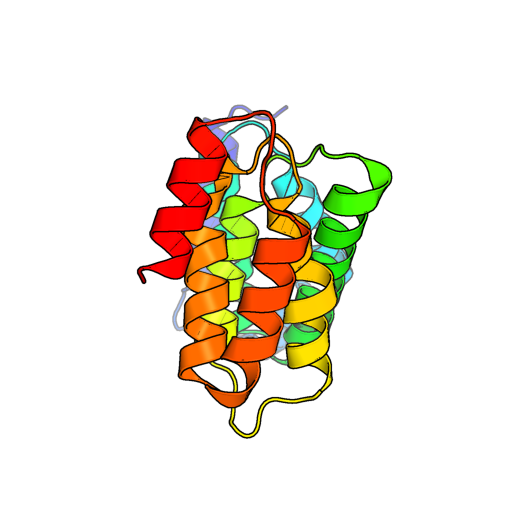1 ? -2.971 7.352 -8.424 1.00 95.81 91 PHE A C 1
ATOM 786 O O . PHE A 1 91 ? -1.770 7.076 -8.486 1.00 95.81 91 PHE A O 1
ATOM 793 N N . ASN A 1 92 ? -3.416 8.404 -7.739 1.00 95.44 92 ASN A N 1
ATOM 794 C CA . ASN A 1 92 ? -2.505 9.382 -7.127 1.00 95.44 92 ASN A CA 1
ATOM 795 C C . ASN A 1 92 ? -1.845 8.883 -5.828 1.00 95.44 92 ASN A C 1
ATOM 797 O O . ASN A 1 92 ? -0.718 9.266 -5.526 1.00 95.44 92 ASN A O 1
ATOM 801 N N . GLY A 1 93 ? -2.519 8.005 -5.079 1.00 96.75 93 GLY A N 1
ATOM 802 C CA . GLY A 1 93 ? -2.114 7.588 -3.731 1.00 96.75 93 GLY A CA 1
ATOM 803 C C . GLY A 1 93 ? -1.243 6.333 -3.633 1.00 96.75 93 GLY A C 1
ATOM 804 O O . GLY A 1 93 ? -1.257 5.671 -2.593 1.00 96.75 93 GLY A O 1
ATOM 805 N N . VAL A 1 94 ? -0.553 5.917 -4.706 1.00 97.75 94 VAL A N 1
ATOM 806 C CA . VAL A 1 94 ? 0.230 4.660 -4.700 1.00 97.75 94 VAL A CA 1
ATOM 807 C C . VAL A 1 94 ? 1.335 4.700 -3.640 1.00 97.75 94 VAL A C 1
ATOM 809 O O . VAL A 1 94 ? 1.494 3.735 -2.893 1.00 97.75 94 VAL A O 1
ATOM 812 N N . GLY A 1 95 ? 2.068 5.814 -3.547 1.00 97.62 95 GLY A N 1
ATOM 813 C CA . GLY A 1 95 ? 3.169 5.975 -2.594 1.00 97.62 95 GLY A CA 1
ATOM 814 C C . GLY A 1 95 ? 2.699 5.894 -1.143 1.00 97.62 95 GLY A C 1
ATOM 815 O O . GLY A 1 95 ? 3.243 5.126 -0.354 1.00 97.62 95 GLY A O 1
ATOM 816 N N . GLU A 1 96 ? 1.624 6.600 -0.803 1.00 98.31 96 GLU A N 1
ATOM 817 C CA . GLU A 1 96 ? 1.071 6.633 0.548 1.00 98.31 96 GLU A CA 1
ATOM 818 C C . GLU A 1 96 ? 0.535 5.260 0.987 1.00 98.31 96 GLU A C 1
ATOM 820 O O . GLU A 1 96 ? 0.719 4.856 2.138 1.00 98.31 96 GLU A O 1
ATOM 825 N N . LEU A 1 97 ? -0.082 4.501 0.072 1.00 98.38 97 LEU A N 1
ATOM 826 C CA . LEU A 1 97 ? -0.499 3.123 0.352 1.00 98.38 97 LEU A CA 1
ATOM 827 C C . LEU A 1 97 ? 0.702 2.185 0.549 1.00 98.38 97 LEU A C 1
ATOM 829 O O . LEU A 1 97 ? 0.644 1.302 1.411 1.00 98.38 97 LEU A O 1
ATOM 833 N N . LEU A 1 98 ? 1.787 2.375 -0.208 1.00 98.44 98 LEU A N 1
ATOM 834 C CA . LEU A 1 98 ? 3.029 1.617 -0.034 1.00 98.44 98 LEU A CA 1
ATOM 835 C C . LEU A 1 98 ? 3.707 1.921 1.309 1.00 98.44 98 LEU A C 1
ATOM 837 O O . LEU A 1 98 ? 4.154 0.988 1.964 1.00 98.44 98 LEU A O 1
ATOM 841 N N . GLU A 1 99 ? 3.708 3.168 1.788 1.00 97.94 99 GLU A N 1
ATOM 842 C CA . GLU A 1 99 ? 4.241 3.497 3.125 1.00 97.94 99 GLU A CA 1
ATOM 843 C C . GLU A 1 99 ? 3.515 2.731 4.238 1.00 97.94 99 GLU A C 1
ATOM 845 O O . GLU A 1 99 ? 4.144 2.158 5.134 1.00 97.94 99 GLU A O 1
ATOM 850 N N . ILE A 1 100 ? 2.181 2.663 4.162 1.00 98.00 100 ILE A N 1
ATOM 851 C CA . ILE A 1 100 ? 1.385 1.873 5.110 1.00 98.00 100 ILE A CA 1
ATOM 852 C C . ILE A 1 100 ? 1.762 0.396 4.998 1.00 98.00 100 ILE A C 1
ATOM 854 O O . ILE A 1 100 ? 1.953 -0.274 6.015 1.00 98.00 100 ILE A O 1
ATOM 858 N N . LEU A 1 101 ? 1.870 -0.125 3.775 1.00 97.88 101 LEU A N 1
ATOM 859 C CA . LEU A 1 101 ? 2.225 -1.521 3.551 1.00 97.88 101 LEU A CA 1
ATOM 860 C C . LEU A 1 101 ? 3.621 -1.860 4.066 1.00 97.88 101 LEU A C 1
ATOM 862 O O . LEU A 1 101 ? 3.758 -2.914 4.677 1.00 97.88 101 LEU A O 1
ATOM 866 N N . GLY A 1 102 ? 4.612 -0.983 3.914 1.00 97.38 102 GLY A N 1
ATOM 867 C CA . GLY A 1 102 ? 5.950 -1.179 4.471 1.00 97.38 102 GLY A CA 1
ATOM 868 C C . GLY A 1 102 ? 5.903 -1.404 5.984 1.00 97.38 102 GLY A C 1
ATOM 869 O O . GLY A 1 102 ? 6.445 -2.387 6.491 1.00 97.38 102 GLY A O 1
ATOM 870 N N . SER A 1 103 ? 5.142 -0.573 6.708 1.00 96.38 103 SER A N 1
ATOM 871 C CA . SER A 1 103 ? 4.921 -0.758 8.150 1.00 96.38 103 SER A CA 1
ATOM 872 C C . SER A 1 103 ? 4.192 -2.071 8.475 1.00 96.38 103 SER A C 1
ATOM 874 O O . SER A 1 103 ? 4.541 -2.771 9.430 1.00 96.38 103 SER A O 1
ATOM 876 N N . ILE A 1 104 ? 3.205 -2.454 7.657 1.00 95.94 104 ILE A N 1
ATOM 877 C CA . ILE A 1 104 ? 2.473 -3.718 7.808 1.00 95.94 104 ILE A CA 1
ATOM 878 C C . ILE A 1 104 ? 3.387 -4.934 7.594 1.00 95.94 104 ILE A C 1
ATOM 880 O O . ILE A 1 104 ? 3.285 -5.894 8.362 1.00 95.94 104 ILE A O 1
ATOM 884 N N . ILE A 1 105 ? 4.249 -4.901 6.573 1.00 96.69 105 ILE A N 1
ATOM 885 C CA . ILE A 1 105 ? 5.175 -5.983 6.210 1.00 96.69 105 ILE A CA 1
ATOM 886 C C . ILE A 1 105 ? 6.206 -6.181 7.318 1.00 96.69 105 ILE A C 1
ATOM 888 O O . ILE A 1 105 ? 6.429 -7.314 7.751 1.00 96.69 105 ILE A O 1
ATOM 892 N N . ASN A 1 106 ? 6.754 -5.090 7.859 1.00 95.12 106 ASN A N 1
ATOM 893 C CA . ASN A 1 106 ? 7.653 -5.160 9.008 1.00 95.12 106 ASN A CA 1
ATOM 894 C C . ASN A 1 106 ? 6.980 -5.854 10.216 1.00 95.12 106 ASN A C 1
ATOM 896 O O . ASN A 1 106 ? 7.603 -6.623 10.948 1.00 95.12 106 ASN A O 1
ATOM 900 N N . GLY A 1 107 ? 5.668 -5.674 10.387 1.00 94.31 107 GLY A N 1
ATOM 901 C CA . GLY A 1 107 ? 4.875 -6.341 11.422 1.00 94.31 107 GLY A CA 1
ATOM 902 C C . GLY A 1 107 ? 4.482 -7.800 11.139 1.00 94.31 107 GLY A C 1
ATOM 903 O O . GLY A 1 107 ? 3.767 -8.393 11.954 1.00 94.31 107 GLY A O 1
ATOM 904 N N . PHE A 1 108 ? 4.871 -8.399 10.007 1.00 94.00 108 PHE A N 1
ATOM 905 C CA . PHE A 1 108 ? 4.519 -9.787 9.706 1.00 94.00 108 PHE A CA 1
ATOM 906 C C . PHE A 1 108 ? 5.208 -10.783 10.641 1.00 94.00 108 PHE A C 1
ATOM 908 O O . PHE A 1 108 ? 6.410 -10.720 10.899 1.00 94.00 108 PHE A O 1
ATOM 915 N N . ALA A 1 109 ? 4.418 -11.750 11.111 1.00 93.25 109 ALA A N 1
ATOM 916 C CA . ALA A 1 109 ? 4.919 -12.896 11.852 1.00 93.25 109 ALA A CA 1
ATOM 917 C C . ALA A 1 109 ? 5.615 -13.889 10.911 1.00 93.25 109 ALA A C 1
ATOM 919 O O . ALA A 1 109 ? 5.187 -14.077 9.768 1.00 93.25 109 ALA A O 1
ATOM 920 N N . LEU A 1 110 ? 6.653 -14.548 11.426 1.00 93.38 110 LEU A N 1
ATOM 921 C CA . LEU A 1 110 ? 7.343 -15.640 10.750 1.00 93.38 110 LEU A CA 1
ATOM 922 C C . LEU A 1 110 ? 6.764 -16.997 11.195 1.00 93.38 110 LEU A C 1
ATOM 924 O O . LEU A 1 110 ? 6.397 -17.139 12.364 1.00 93.38 110 LEU A O 1
ATOM 928 N N . PRO A 1 111 ? 6.686 -17.997 10.298 1.00 94.12 111 PRO A N 1
ATOM 929 C CA . PRO A 1 111 ? 7.061 -17.937 8.883 1.00 94.12 111 PRO A CA 1
ATOM 930 C C . PRO A 1 111 ? 6.072 -17.115 8.039 1.00 94.12 111 PRO A C 1
ATOM 932 O O . PRO A 1 111 ? 4.871 -17.075 8.320 1.00 94.12 111 PRO A O 1
ATOM 935 N N . LEU A 1 112 ? 6.573 -16.482 6.969 1.00 94.56 112 LEU A N 1
ATOM 936 C CA . LEU A 1 112 ? 5.729 -15.729 6.039 1.00 94.56 112 LEU A CA 1
ATOM 937 C C . LEU A 1 112 ? 4.665 -16.632 5.407 1.00 94.56 112 LEU A C 1
ATOM 939 O O . LEU A 1 112 ? 4.970 -17.661 4.797 1.00 94.56 112 LEU A O 1
ATOM 943 N N . LYS A 1 113 ? 3.408 -16.192 5.494 1.00 94.62 113 LYS A N 1
ATOM 944 C CA . LYS A 1 113 ? 2.276 -16.867 4.857 1.00 94.62 113 LYS A CA 1
ATOM 945 C C . LYS A 1 113 ? 2.384 -16.826 3.335 1.00 94.62 113 LYS A C 1
ATOM 947 O O . LYS A 1 113 ? 2.840 -15.841 2.754 1.00 94.62 113 LYS A O 1
ATOM 952 N N . THR A 1 114 ? 1.846 -17.853 2.680 1.00 94.44 114 THR A N 1
ATOM 953 C CA . THR A 1 114 ? 1.796 -17.956 1.213 1.00 94.44 114 THR A CA 1
ATOM 954 C C . THR A 1 114 ? 1.113 -16.752 0.562 1.00 94.44 114 THR A C 1
ATOM 956 O O . THR A 1 114 ? 1.574 -16.281 -0.473 1.00 94.44 114 THR A O 1
ATOM 959 N N . GLU A 1 115 ? 0.062 -16.205 1.183 1.00 94.06 115 GLU A N 1
ATOM 960 C CA . GLU A 1 115 ? -0.626 -14.999 0.694 1.00 94.06 115 GLU A CA 1
ATOM 961 C C . GLU A 1 115 ? 0.308 -13.778 0.606 1.00 94.06 115 GLU A C 1
ATOM 963 O O . GLU A 1 115 ? 0.217 -13.005 -0.344 1.00 94.06 115 GLU A O 1
ATOM 968 N N . HIS A 1 116 ? 1.257 -13.631 1.538 1.00 95.06 116 HIS A N 1
ATOM 969 C CA . HIS A 1 116 ? 2.204 -12.514 1.540 1.00 95.06 116 HIS A CA 1
ATOM 970 C C . HIS A 1 116 ? 3.268 -12.682 0.448 1.00 95.06 116 HIS A C 1
ATOM 972 O O . HIS A 1 116 ? 3.591 -11.722 -0.244 1.00 95.06 116 HIS A O 1
ATOM 978 N N . ARG A 1 117 ? 3.753 -13.912 0.221 1.00 95.25 117 ARG A N 1
ATOM 979 C CA . ARG A 1 117 ? 4.671 -14.212 -0.896 1.00 95.25 117 ARG A CA 1
ATOM 980 C C . ARG A 1 117 ? 4.012 -13.957 -2.249 1.00 95.25 117 ARG A C 1
ATOM 982 O O . ARG A 1 117 ? 4.618 -13.388 -3.150 1.00 95.25 117 ARG A O 1
ATOM 989 N N . GLN A 1 118 ? 2.744 -14.347 -2.386 1.00 95.31 118 GLN A N 1
ATOM 990 C CA . GLN A 1 118 ? 1.969 -14.055 -3.590 1.00 95.31 118 GLN A CA 1
ATOM 991 C C . GLN A 1 118 ? 1.773 -12.551 -3.784 1.00 95.31 118 GLN A C 1
ATOM 993 O O . GLN A 1 118 ? 1.854 -12.091 -4.917 1.00 95.31 118 GLN A O 1
ATOM 998 N N . PHE A 1 119 ? 1.548 -11.792 -2.709 1.00 96.44 119 PHE A N 1
ATOM 999 C CA . PHE A 1 119 ? 1.450 -10.335 -2.774 1.00 96.44 119 PHE A CA 1
ATOM 1000 C C . PHE A 1 119 ? 2.749 -9.691 -3.286 1.00 96.44 119 PHE A C 1
ATOM 1002 O O . PHE A 1 119 ? 2.692 -8.896 -4.222 1.00 96.44 119 PHE A O 1
ATOM 1009 N N . LEU A 1 120 ? 3.912 -10.100 -2.767 1.00 97.25 120 LEU A N 1
ATOM 1010 C CA . LEU A 1 120 ? 5.215 -9.656 -3.277 1.00 97.25 120 LEU A CA 1
ATOM 1011 C C . LEU A 1 120 ? 5.335 -9.915 -4.788 1.00 97.25 120 LEU A C 1
ATOM 1013 O O . LEU A 1 120 ? 5.488 -8.983 -5.575 1.00 97.25 120 LEU A O 1
ATOM 1017 N N . MET A 1 121 ? 5.174 -11.171 -5.211 1.00 96.69 121 MET A N 1
ATOM 1018 C CA . MET A 1 121 ? 5.460 -11.570 -6.593 1.00 96.69 121 MET A CA 1
ATOM 1019 C C . MET A 1 121 ? 4.415 -11.114 -7.616 1.00 96.69 121 MET A C 1
ATOM 1021 O O . MET A 1 121 ? 4.752 -10.881 -8.775 1.00 96.69 121 MET A O 1
ATOM 1025 N N . LYS A 1 122 ? 3.137 -11.019 -7.228 1.00 95.44 122 LYS A N 1
ATOM 1026 C CA . LYS A 1 122 ? 2.038 -10.683 -8.152 1.00 95.44 122 LYS A CA 1
ATOM 1027 C C . LYS A 1 122 ? 1.662 -9.205 -8.150 1.00 95.44 122 LYS A C 1
ATOM 1029 O O . LYS A 1 122 ? 0.938 -8.794 -9.056 1.00 95.44 122 LYS A O 1
ATOM 1034 N N . VAL A 1 123 ? 2.119 -8.434 -7.161 1.00 97.00 123 VAL A N 1
ATOM 1035 C CA . VAL A 1 123 ? 1.708 -7.036 -6.975 1.00 97.00 123 VAL A CA 1
ATOM 1036 C C . VAL A 1 123 ? 2.914 -6.118 -6.858 1.00 97.00 123 VAL A C 1
ATOM 1038 O O . VAL A 1 123 ? 3.100 -5.285 -7.737 1.00 97.00 123 VAL A O 1
ATOM 1041 N N . LEU A 1 124 ? 3.765 -6.297 -5.841 1.00 97.69 124 LEU A N 1
ATOM 1042 C CA . LEU A 1 124 ? 4.899 -5.391 -5.620 1.00 97.69 124 LEU A CA 1
ATOM 1043 C C . LEU A 1 124 ? 5.905 -5.442 -6.773 1.00 97.69 124 LEU A C 1
ATOM 1045 O O . LEU A 1 124 ? 6.252 -4.407 -7.329 1.00 97.69 124 LEU A O 1
ATOM 1049 N N . ILE A 1 125 ? 6.309 -6.636 -7.211 1.00 97.44 125 ILE A N 1
ATOM 1050 C CA . ILE A 1 125 ? 7.259 -6.755 -8.323 1.00 97.44 125 ILE A CA 1
ATOM 1051 C C . ILE A 1 125 ? 6.689 -6.148 -9.625 1.00 97.44 125 ILE A C 1
ATOM 1053 O O . ILE A 1 125 ? 7.369 -5.318 -10.229 1.00 97.44 125 ILE A O 1
ATOM 1057 N N . PRO A 1 126 ? 5.442 -6.436 -10.053 1.00 97.12 126 PRO A N 1
ATOM 1058 C CA . PRO A 1 126 ? 4.859 -5.776 -11.223 1.00 97.12 126 PRO A CA 1
ATOM 1059 C C . PRO A 1 126 ? 4.660 -4.253 -11.116 1.00 97.12 126 PRO A C 1
ATOM 1061 O O . PRO A 1 126 ? 4.591 -3.607 -12.163 1.00 97.12 126 PRO A O 1
ATOM 1064 N N . LEU A 1 127 ? 4.613 -3.645 -9.919 1.00 96.75 127 LEU A N 1
ATOM 1065 C CA . LEU A 1 127 ? 4.511 -2.179 -9.776 1.00 96.75 127 LEU A CA 1
ATOM 1066 C C . LEU A 1 127 ? 5.706 -1.426 -10.390 1.00 96.75 127 LEU A C 1
ATOM 1068 O O . LEU A 1 127 ? 5.540 -0.280 -10.816 1.00 96.75 127 LEU A O 1
ATOM 1072 N N . HIS A 1 128 ? 6.868 -2.070 -10.529 1.00 95.94 128 HIS A N 1
ATOM 1073 C CA . HIS A 1 128 ? 8.053 -1.505 -11.192 1.00 95.94 128 HIS A CA 1
ATOM 1074 C C . HIS A 1 128 ? 7.843 -1.247 -12.696 1.00 95.94 128 HIS A C 1
ATOM 1076 O O . HIS A 1 128 ? 8.518 -0.414 -13.315 1.00 95.94 128 HIS A O 1
ATOM 1082 N N . LYS A 1 129 ? 6.859 -1.921 -13.307 1.00 93.06 129 LYS A N 1
ATOM 1083 C CA . LYS A 1 129 ? 6.515 -1.736 -14.721 1.00 93.06 129 LYS A CA 1
ATOM 1084 C C . LYS A 1 129 ? 5.954 -0.338 -15.001 1.00 93.06 129 LYS A C 1
ATOM 1086 O O . LYS A 1 129 ? 6.243 0.224 -16.058 1.00 93.06 129 LYS A O 1
ATOM 1091 N N . SER A 1 130 ? 5.183 0.230 -14.074 1.00 92.94 130 SER A N 1
ATOM 1092 C CA . SER A 1 130 ? 4.394 1.447 -14.315 1.00 92.94 130 SER A CA 1
ATOM 1093 C C . SER A 1 130 ? 5.259 2.652 -14.691 1.00 92.94 130 SER A C 1
ATOM 1095 O O . SER A 1 130 ? 6.364 2.839 -14.179 1.00 92.94 130 SER A O 1
ATOM 1097 N N . ARG A 1 131 ? 4.757 3.492 -15.599 1.00 89.56 131 ARG A N 1
ATOM 1098 C CA . ARG A 1 131 ? 5.480 4.664 -16.122 1.00 89.56 131 ARG A CA 1
ATOM 1099 C C . ARG A 1 131 ? 5.781 5.705 -15.044 1.00 89.56 131 ARG A C 1
ATOM 1101 O O . ARG A 1 131 ? 6.813 6.362 -15.128 1.00 89.56 131 ARG A O 1
ATOM 1108 N N . SER A 1 132 ? 4.928 5.810 -14.029 1.00 91.69 132 SER A N 1
ATOM 1109 C CA . SER A 1 132 ? 5.029 6.770 -12.925 1.00 91.69 132 SER A CA 1
ATOM 1110 C C . SER A 1 132 ? 5.823 6.249 -11.719 1.00 91.69 132 SER A C 1
ATOM 1112 O O . SER A 1 132 ? 5.728 6.824 -10.638 1.00 91.69 132 SER A O 1
ATOM 1114 N N . LEU A 1 133 ? 6.634 5.194 -11.896 1.00 94.38 133 LEU A N 1
ATOM 1115 C CA . LEU A 1 133 ? 7.446 4.580 -10.832 1.00 94.38 133 LEU A CA 1
ATOM 1116 C C . LEU A 1 133 ? 8.235 5.595 -9.997 1.00 94.38 133 LEU A C 1
ATOM 1118 O O . LEU A 1 133 ? 8.329 5.440 -8.786 1.00 94.38 133 LEU A O 1
ATOM 1122 N N . SER A 1 134 ? 8.773 6.645 -10.621 1.00 93.94 134 SER A N 1
ATOM 1123 C CA . SER A 1 134 ? 9.571 7.670 -9.941 1.00 93.94 134 SER A CA 1
ATOM 1124 C C . SER A 1 134 ? 8.854 8.349 -8.770 1.00 93.94 134 SER A C 1
ATOM 1126 O O . SER A 1 134 ? 9.524 8.843 -7.869 1.00 93.94 134 SER A O 1
ATOM 1128 N N . LEU A 1 135 ? 7.516 8.359 -8.760 1.00 93.81 135 LEU A N 1
ATOM 1129 C CA . LEU A 1 135 ? 6.713 8.982 -7.706 1.00 93.81 135 LEU A CA 1
ATOM 1130 C C . LEU A 1 135 ? 6.643 8.151 -6.419 1.00 93.81 135 LEU A C 1
ATOM 1132 O O . LEU A 1 135 ? 6.358 8.705 -5.364 1.00 93.81 135 LEU A O 1
ATOM 1136 N N . TYR A 1 136 ? 6.868 6.837 -6.502 1.00 96.31 136 TYR A N 1
ATOM 1137 C CA . TYR A 1 136 ? 6.690 5.913 -5.375 1.00 96.31 136 TYR A CA 1
ATOM 1138 C C . TYR A 1 136 ? 7.806 4.860 -5.252 1.00 96.31 136 TYR A C 1
ATOM 1140 O O . TYR A 1 136 ? 7.683 3.914 -4.474 1.00 96.31 136 TYR A O 1
ATOM 1148 N N . HIS A 1 137 ? 8.888 4.995 -6.027 1.00 97.19 137 HIS A N 1
ATOM 1149 C CA . HIS A 1 137 ? 9.980 4.019 -6.094 1.00 97.19 137 HIS A CA 1
ATOM 1150 C C . HIS A 1 137 ? 10.590 3.730 -4.722 1.00 97.19 137 HIS A C 1
ATOM 1152 O O . HIS A 1 137 ? 10.724 2.572 -4.352 1.00 97.19 137 HIS A O 1
ATOM 1158 N N . ALA A 1 138 ? 10.906 4.770 -3.945 1.00 96.62 138 ALA A N 1
ATOM 1159 C CA . ALA A 1 138 ? 11.533 4.606 -2.634 1.00 96.62 138 ALA A CA 1
ATOM 1160 C C . ALA A 1 138 ? 10.649 3.792 -1.671 1.00 96.62 138 ALA A C 1
ATOM 1162 O O . ALA A 1 138 ? 11.126 2.902 -0.975 1.00 96.62 138 ALA A O 1
ATOM 1163 N N . GLN A 1 139 ? 9.341 4.054 -1.672 1.00 97.88 139 GLN A N 1
ATOM 1164 C CA . GLN A 1 139 ? 8.366 3.326 -0.864 1.00 97.88 139 GLN A CA 1
ATOM 1165 C C . GLN A 1 139 ? 8.227 1.867 -1.316 1.00 97.88 139 GLN A C 1
ATOM 1167 O O . GLN A 1 139 ? 8.043 0.975 -0.485 1.00 97.88 139 GLN A O 1
ATOM 1172 N N . LEU A 1 140 ? 8.300 1.619 -2.627 1.00 98.12 140 LEU A N 1
ATOM 1173 C CA . LEU A 1 140 ? 8.231 0.276 -3.194 1.00 98.12 140 LEU A CA 1
ATOM 1174 C C . LEU A 1 140 ? 9.481 -0.545 -2.860 1.00 98.12 140 LEU A C 1
ATOM 1176 O O . LEU A 1 140 ? 9.332 -1.646 -2.331 1.00 98.12 140 LEU A O 1
ATOM 1180 N N . ALA A 1 141 ? 10.670 0.016 -3.089 1.00 97.56 141 ALA A N 1
ATOM 1181 C CA . ALA A 1 141 ? 11.952 -0.600 -2.753 1.00 97.56 141 ALA A CA 1
ATOM 1182 C C . ALA A 1 141 ? 12.011 -0.944 -1.258 1.00 97.56 141 ALA A C 1
ATOM 1184 O O . ALA A 1 141 ? 12.263 -2.091 -0.895 1.00 97.56 141 ALA A O 1
ATOM 1185 N N . TYR A 1 142 ? 11.606 -0.010 -0.384 1.00 97.44 142 TYR A N 1
ATOM 1186 C CA . TYR A 1 142 ? 11.490 -0.279 1.051 1.00 97.44 142 TYR A CA 1
ATOM 1187 C C . TYR A 1 142 ? 10.587 -1.487 1.348 1.00 97.44 142 TYR A C 1
ATOM 1189 O O . TYR A 1 142 ? 10.943 -2.349 2.149 1.00 97.44 142 TYR A O 1
ATOM 1197 N N . CYS A 1 143 ? 9.429 -1.606 0.687 1.00 98.12 143 CYS A N 1
ATOM 1198 C CA . CYS A 1 143 ? 8.560 -2.773 0.863 1.00 98.12 143 CYS A CA 1
ATOM 1199 C C . CYS A 1 143 ? 9.235 -4.083 0.429 1.00 98.12 143 CYS A C 1
ATOM 1201 O O . CYS A 1 143 ? 9.032 -5.107 1.084 1.00 98.12 143 CYS A O 1
ATOM 1203 N N . VAL A 1 144 ? 10.001 -4.071 -0.666 1.00 97.81 144 VAL A N 1
ATOM 1204 C CA . VAL A 1 144 ? 10.727 -5.245 -1.174 1.00 97.81 144 VAL A CA 1
ATOM 1205 C C . VAL A 1 144 ? 11.832 -5.654 -0.200 1.00 97.81 144 VAL A C 1
ATOM 1207 O O . VAL A 1 144 ? 11.855 -6.813 0.218 1.00 97.81 144 VAL A O 1
ATOM 1210 N N . VAL A 1 145 ? 12.665 -4.711 0.247 1.00 96.69 145 VAL A N 1
ATOM 1211 C CA . VAL A 1 145 ? 13.718 -4.950 1.250 1.00 96.69 145 VAL A CA 1
ATOM 1212 C C . VAL A 1 145 ? 13.122 -5.530 2.534 1.00 96.69 145 VAL A C 1
ATOM 1214 O O . VAL A 1 145 ? 13.584 -6.561 3.017 1.00 96.69 145 VAL A O 1
ATOM 1217 N N . GLN A 1 146 ? 12.013 -4.970 3.032 1.00 97.19 146 GLN A N 1
ATOM 1218 C CA . GLN A 1 146 ? 11.315 -5.506 4.207 1.00 97.19 146 GLN A CA 1
ATOM 1219 C C . GLN A 1 146 ? 10.855 -6.963 4.021 1.00 97.19 146 GLN A C 1
ATOM 1221 O O . GLN A 1 146 ? 10.820 -7.726 4.983 1.00 97.19 146 GLN A O 1
ATOM 1226 N N . PHE A 1 147 ? 10.504 -7.394 2.805 1.00 97.38 147 PHE A N 1
ATOM 1227 C CA . PHE A 1 147 ? 10.206 -8.804 2.538 1.00 97.38 147 PHE A CA 1
ATOM 1228 C C . PHE A 1 147 ? 11.457 -9.689 2.587 1.00 97.38 147 PHE A C 1
ATOM 1230 O O . PHE A 1 147 ? 11.387 -10.790 3.139 1.00 97.38 147 PHE A O 1
ATOM 1237 N N . LEU A 1 148 ? 12.578 -9.221 2.034 1.00 96.44 148 LEU A N 1
ATOM 1238 C CA . LEU A 1 148 ? 13.846 -9.957 2.015 1.00 96.44 148 LEU A CA 1
ATOM 1239 C C . LEU A 1 148 ? 14.458 -10.083 3.416 1.00 96.44 148 LEU A C 1
ATOM 1241 O O . LEU A 1 148 ? 14.935 -11.158 3.775 1.00 96.44 148 LEU A O 1
ATOM 1245 N N . GLU A 1 149 ? 14.347 -9.044 4.249 1.00 95.56 149 GLU A N 1
ATOM 1246 C CA . GLU A 1 149 ? 14.733 -9.094 5.667 1.00 95.56 149 GLU A CA 1
ATOM 1247 C C . GLU A 1 149 ? 13.939 -10.155 6.448 1.00 95.56 149 GLU A C 1
ATOM 1249 O O . GLU A 1 149 ? 14.455 -10.774 7.381 1.00 95.56 149 GLU A O 1
ATOM 1254 N N . LYS A 1 150 ? 12.670 -10.387 6.079 1.00 95.44 150 LYS A N 1
ATOM 1255 C CA . LYS A 1 150 ? 11.820 -11.415 6.703 1.00 95.44 150 LYS A CA 1
ATOM 1256 C C . LYS A 1 150 ? 12.122 -12.817 6.189 1.00 95.44 150 LYS A C 1
ATOM 1258 O O . LYS A 1 150 ? 11.962 -13.776 6.944 1.00 95.44 150 LYS A O 1
ATOM 1263 N N . ASP A 1 151 ? 12.493 -12.950 4.920 1.00 95.31 151 ASP A N 1
ATOM 1264 C CA . ASP A 1 151 ? 12.849 -14.226 4.313 1.00 95.31 151 ASP A CA 1
ATOM 1265 C C . ASP A 1 151 ? 13.766 -14.064 3.089 1.00 95.31 151 ASP A C 1
ATOM 1267 O O . ASP A 1 151 ? 13.308 -13.845 1.964 1.00 95.31 151 ASP A O 1
ATOM 1271 N N . ALA A 1 152 ? 15.062 -14.288 3.307 1.00 95.25 152 ALA A N 1
ATOM 1272 C CA . ALA A 1 152 ? 16.095 -14.209 2.277 1.00 95.25 152 ALA A CA 1
ATOM 1273 C C . ALA A 1 152 ? 15.971 -15.280 1.172 1.00 95.25 152 ALA A C 1
ATOM 1275 O O . ALA A 1 152 ? 16.602 -15.155 0.125 1.00 95.25 152 ALA A O 1
ATOM 1276 N N . SER A 1 153 ? 15.151 -16.328 1.344 1.00 95.75 153 SER A N 1
ATOM 1277 C CA . SER A 1 153 ? 14.906 -17.296 0.258 1.00 95.75 153 SER A CA 1
ATOM 1278 C C . SER A 1 153 ? 14.159 -16.681 -0.931 1.00 95.75 153 SER A C 1
ATOM 1280 O O . SER A 1 153 ? 14.186 -17.236 -2.026 1.00 95.75 153 SER A O 1
ATOM 1282 N N . LEU A 1 154 ? 13.518 -15.523 -0.735 1.00 96.12 154 LEU A N 1
ATOM 1283 C CA . LEU A 1 154 ? 12.790 -14.797 -1.774 1.00 96.12 154 LEU A CA 1
ATOM 1284 C C . LEU A 1 154 ? 13.708 -14.003 -2.717 1.00 96.12 154 LEU A C 1
ATOM 1286 O O . LEU A 1 154 ? 13.247 -13.581 -3.777 1.00 96.12 154 LEU A O 1
ATOM 1290 N N . THR A 1 155 ? 14.986 -13.804 -2.370 1.00 95.88 155 THR A N 1
ATOM 1291 C CA . THR A 1 155 ? 15.907 -12.933 -3.120 1.00 95.88 155 THR A CA 1
ATOM 1292 C C . THR A 1 155 ? 16.045 -13.350 -4.581 1.00 95.88 155 THR A C 1
ATOM 1294 O O . THR A 1 155 ? 15.943 -12.511 -5.472 1.00 95.88 155 THR A O 1
ATOM 1297 N N . GLU A 1 156 ? 16.221 -14.644 -4.859 1.00 95.94 156 GLU A N 1
ATOM 1298 C CA . GLU A 1 156 ? 16.376 -15.125 -6.237 1.00 95.94 156 GLU A CA 1
ATOM 1299 C C . GLU A 1 156 ? 15.134 -14.820 -7.092 1.00 95.94 156 GLU A C 1
ATOM 1301 O O . GLU A 1 156 ? 15.254 -14.358 -8.231 1.00 95.94 156 GLU A O 1
ATOM 1306 N N . ASP A 1 157 ? 13.942 -15.036 -6.535 1.00 96.31 157 ASP A N 1
ATOM 1307 C CA . ASP A 1 157 ? 12.675 -14.769 -7.213 1.00 96.31 157 ASP A CA 1
ATOM 1308 C C . ASP A 1 157 ? 12.471 -13.267 -7.458 1.00 96.31 157 ASP A C 1
ATOM 1310 O O . ASP A 1 157 ? 12.045 -12.874 -8.550 1.00 96.31 157 ASP A O 1
ATOM 1314 N N . VAL A 1 158 ? 12.816 -12.424 -6.477 1.00 96.94 158 VAL A N 1
ATOM 1315 C CA . VAL A 1 158 ? 12.748 -10.958 -6.583 1.00 96.94 158 VAL A CA 1
ATOM 1316 C C . VAL A 1 158 ? 13.681 -10.447 -7.676 1.00 96.94 158 VAL A C 1
ATOM 1318 O O . VAL A 1 158 ? 13.217 -9.760 -8.586 1.00 96.94 158 VAL A O 1
ATOM 1321 N N . ILE A 1 159 ? 14.958 -10.842 -7.664 1.00 96.00 159 ILE A N 1
ATOM 1322 C CA . ILE A 1 159 ? 15.941 -10.407 -8.667 1.00 96.00 159 ILE A CA 1
ATOM 1323 C C . ILE A 1 159 ? 15.524 -10.853 -10.072 1.00 96.00 159 ILE A C 1
ATOM 1325 O O . ILE A 1 159 ? 15.523 -10.048 -11.004 1.00 96.00 159 ILE A O 1
ATOM 1329 N N . LYS A 1 160 ? 15.084 -12.107 -10.246 1.00 95.94 160 LYS A N 1
ATOM 1330 C CA . LYS A 1 160 ? 14.537 -12.572 -11.535 1.00 95.94 160 LYS A CA 1
ATOM 1331 C C . LYS A 1 160 ? 13.315 -11.758 -11.965 1.00 95.94 160 LYS A C 1
ATOM 1333 O O . LYS A 1 160 ? 13.149 -11.479 -13.153 1.00 95.94 160 LYS A O 1
ATOM 1338 N N . GLY A 1 161 ? 12.465 -11.380 -11.015 1.00 96.00 161 GLY A N 1
ATOM 1339 C CA . GLY A 1 161 ? 11.312 -10.515 -11.229 1.00 96.00 161 GLY A CA 1
ATOM 1340 C C . GLY A 1 161 ? 11.690 -9.116 -11.720 1.00 96.00 161 GLY A C 1
ATOM 1341 O O . GLY A 1 161 ? 11.133 -8.658 -12.719 1.00 96.00 161 GLY A O 1
ATOM 1342 N N . LEU A 1 162 ? 12.664 -8.469 -11.077 1.00 95.38 162 LEU A N 1
ATOM 1343 C CA . LEU A 1 162 ? 13.185 -7.161 -11.482 1.00 95.38 162 LEU A CA 1
ATOM 1344 C C . LEU A 1 162 ? 13.839 -7.230 -12.867 1.00 95.38 162 LEU A C 1
ATOM 1346 O O . LEU A 1 162 ? 13.489 -6.453 -13.754 1.00 95.38 162 LEU A O 1
ATOM 1350 N N . LEU A 1 163 ? 14.697 -8.226 -13.112 1.00 94.69 163 LEU A N 1
ATOM 1351 C CA . LEU A 1 163 ? 15.334 -8.438 -14.419 1.00 94.69 163 LEU A CA 1
ATOM 1352 C C . LEU A 1 163 ? 14.311 -8.677 -15.539 1.00 94.69 163 LEU A C 1
ATOM 1354 O O . LEU A 1 163 ? 14.493 -8.215 -16.667 1.00 94.69 163 LEU A O 1
ATOM 1358 N N . LYS A 1 164 ? 13.197 -9.357 -15.243 1.00 95.00 164 LYS A N 1
ATOM 1359 C CA . LYS A 1 164 ? 12.095 -9.541 -16.197 1.00 95.00 164 LYS A CA 1
ATOM 1360 C C . LYS A 1 164 ? 11.449 -8.213 -16.603 1.00 95.00 164 LYS A C 1
ATOM 1362 O O . LYS A 1 164 ? 11.006 -8.085 -17.745 1.00 95.00 164 LYS A O 1
ATOM 1367 N N . PHE A 1 165 ? 11.378 -7.246 -15.691 1.00 93.25 165 PHE A N 1
ATOM 1368 C CA . PHE A 1 165 ? 10.787 -5.926 -15.924 1.00 93.25 165 PHE A CA 1
ATOM 1369 C C . PHE A 1 165 ? 11.823 -4.829 -16.189 1.00 93.25 165 PHE A C 1
ATOM 1371 O O . PHE A 1 165 ? 11.473 -3.649 -16.142 1.00 93.25 165 PHE A O 1
ATOM 1378 N N . TRP A 1 166 ? 13.062 -5.212 -16.513 1.00 93.38 166 TRP A N 1
ATOM 1379 C CA . TRP A 1 166 ? 14.158 -4.274 -16.715 1.00 93.38 166 TRP A CA 1
ATOM 1380 C C . TRP A 1 166 ? 13.791 -3.171 -17.726 1.00 93.38 166 TRP A C 1
ATOM 1382 O O . TRP A 1 166 ? 13.395 -3.482 -18.861 1.00 93.38 166 TRP A O 1
ATOM 1392 N N . PRO A 1 167 ? 13.911 -1.884 -17.353 1.00 91.50 167 PRO A N 1
ATOM 1393 C CA . PRO A 1 167 ? 13.615 -0.775 -18.249 1.00 91.50 167 PRO A CA 1
ATOM 1394 C C . PRO A 1 167 ? 14.634 -0.747 -19.393 1.00 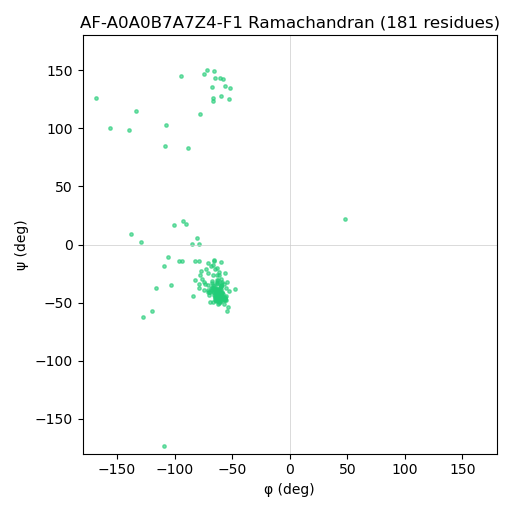91.50 167 PRO A C 1
ATOM 1396 O O . PRO A 1 167 ? 15.832 -0.756 -19.162 1.00 91.50 167 PRO A O 1
ATOM 1399 N N . ARG A 1 168 ? 14.157 -0.738 -20.645 1.00 88.75 168 ARG A N 1
ATOM 1400 C CA . ARG A 1 168 ? 15.022 -0.707 -21.848 1.00 88.75 168 ARG A CA 1
ATOM 1401 C C . ARG A 1 168 ? 15.059 0.642 -22.562 1.00 88.75 168 ARG A C 1
ATOM 1403 O O . ARG A 1 168 ? 15.804 0.814 -23.518 1.00 88.75 168 ARG A O 1
ATOM 1410 N N . THR A 1 169 ? 14.167 1.553 -22.186 1.00 87.19 169 THR A N 1
ATOM 1411 C CA . THR A 1 169 ? 13.913 2.803 -22.922 1.00 87.19 169 THR A CA 1
ATOM 1412 C C . THR A 1 169 ? 13.950 4.037 -22.026 1.00 87.19 169 THR A C 1
ATOM 1414 O O . THR A 1 169 ? 13.663 5.133 -22.496 1.00 87.19 169 THR A O 1
ATOM 1417 N N . CYS A 1 170 ? 14.238 3.882 -20.730 1.00 89.94 170 CYS A N 1
ATOM 1418 C CA . CYS A 1 170 ? 14.204 4.970 -19.758 1.00 89.94 170 CYS A CA 1
ATOM 1419 C C . CYS A 1 170 ? 15.388 4.845 -18.796 1.00 89.94 170 CYS A C 1
ATOM 1421 O O . CYS A 1 170 ? 15.319 4.103 -17.817 1.00 89.94 170 CYS A O 1
ATOM 1423 N N . SER A 1 171 ? 16.445 5.614 -19.057 1.00 89.56 171 SER A N 1
ATOM 1424 C CA . SER A 1 171 ? 17.674 5.611 -18.255 1.00 89.56 171 SER A CA 1
ATOM 1425 C C . SER A 1 171 ? 17.428 5.993 -16.794 1.00 89.56 171 SER A C 1
ATOM 1427 O O . SER A 1 171 ? 18.020 5.405 -15.898 1.00 89.56 171 SER A O 1
ATOM 1429 N N . GLN A 1 172 ? 16.504 6.919 -16.518 1.00 89.75 172 GLN A N 1
ATOM 1430 C CA . GLN A 1 172 ? 16.155 7.284 -15.141 1.00 89.75 172 GLN A CA 1
ATOM 1431 C C . GLN A 1 172 ? 15.608 6.085 -14.351 1.00 89.75 172 GLN A C 1
ATOM 1433 O O . GLN A 1 172 ? 15.948 5.916 -13.182 1.00 89.75 172 GLN A O 1
ATOM 1438 N N . LYS A 1 173 ? 14.797 5.231 -14.989 1.00 92.31 173 LYS A N 1
ATOM 1439 C CA . LYS A 1 173 ? 14.319 3.993 -14.365 1.00 92.31 173 LYS A CA 1
ATOM 1440 C C . LYS A 1 173 ? 15.430 2.957 -14.214 1.00 92.31 173 LYS A C 1
ATOM 1442 O O . LYS A 1 173 ? 15.417 2.227 -13.236 1.00 92.31 173 LYS A O 1
ATOM 1447 N N . GLU A 1 174 ? 16.375 2.885 -15.150 1.00 91.94 174 GLU A N 1
ATOM 1448 C CA . GLU A 1 174 ? 17.537 1.993 -15.017 1.00 91.94 174 GLU A CA 1
ATOM 1449 C C . GLU A 1 174 ? 18.359 2.344 -13.774 1.00 91.94 174 GLU A C 1
ATOM 1451 O O . GLU A 1 174 ? 18.683 1.454 -12.997 1.00 91.94 174 GLU A O 1
ATOM 1456 N N . VAL A 1 175 ? 18.612 3.635 -13.528 1.00 93.06 175 VAL A N 1
ATOM 1457 C CA . VAL A 1 175 ? 19.300 4.100 -12.309 1.00 93.06 175 VAL A CA 1
ATOM 1458 C C . VAL A 1 175 ? 18.534 3.698 -11.046 1.00 93.06 175 VAL A C 1
ATOM 1460 O O . VAL A 1 175 ? 19.143 3.249 -10.083 1.00 93.06 175 VAL A O 1
ATOM 1463 N N . MET A 1 176 ? 17.203 3.817 -11.056 1.00 93.56 176 MET A N 1
ATOM 1464 C CA . MET A 1 176 ? 16.351 3.398 -9.936 1.00 93.56 176 MET A CA 1
ATOM 1465 C C . MET A 1 176 ? 16.461 1.891 -9.655 1.00 93.56 176 MET A C 1
ATOM 1467 O O . MET A 1 176 ? 16.720 1.511 -8.519 1.00 93.56 176 MET A O 1
ATOM 1471 N N . PHE A 1 177 ? 16.357 1.049 -10.691 1.00 94.12 177 PHE A N 1
ATOM 1472 C CA . PHE A 1 177 ? 16.503 -0.409 -10.567 1.00 94.12 177 PHE A CA 1
ATOM 1473 C C . PHE A 1 177 ? 17.897 -0.815 -10.083 1.00 94.12 177 PHE A C 1
ATOM 1475 O O . PHE A 1 177 ? 18.026 -1.745 -9.295 1.00 94.12 177 PHE A O 1
ATOM 1482 N N . LEU A 1 178 ? 18.945 -0.144 -10.569 1.00 92.94 178 LEU A N 1
ATOM 1483 C CA . LEU A 1 178 ? 20.310 -0.394 -10.113 1.00 92.94 178 LEU A CA 1
ATOM 1484 C C . LEU A 1 178 ? 20.465 -0.063 -8.627 1.00 92.94 178 LEU A C 1
ATOM 1486 O O . LEU A 1 178 ? 21.044 -0.866 -7.907 1.00 92.94 178 LEU A O 1
ATOM 1490 N N . GLY A 1 179 ? 19.903 1.064 -8.179 1.00 90.81 179 GLY A N 1
ATOM 1491 C CA . GLY A 1 179 ? 19.905 1.437 -6.766 1.00 90.81 179 GLY A CA 1
ATOM 1492 C C . GLY A 1 179 ? 19.163 0.430 -5.885 1.00 90.81 179 GLY A C 1
ATOM 1493 O O . GLY A 1 179 ? 19.669 0.069 -4.835 1.00 90.81 179 GLY A O 1
ATOM 1494 N N . GLU A 1 180 ? 18.012 -0.078 -6.333 1.00 92.31 180 GLU A N 1
ATOM 1495 C CA . GLU A 1 180 ? 17.260 -1.100 -5.585 1.00 92.31 180 GLU A CA 1
ATOM 1496 C C . GLU A 1 180 ? 17.982 -2.456 -5.520 1.00 92.31 180 GLU A C 1
ATOM 1498 O O . GLU A 1 180 ? 17.827 -3.182 -4.550 1.00 92.31 180 GLU A O 1
ATOM 1503 N N . ILE A 1 181 ? 18.763 -2.825 -6.540 1.00 91.19 181 ILE A N 1
ATOM 1504 C CA . ILE A 1 181 ? 19.539 -4.079 -6.534 1.00 91.19 181 ILE A CA 1
ATOM 1505 C C . ILE A 1 181 ? 20.810 -3.963 -5.680 1.00 91.19 181 ILE A C 1
ATOM 1507 O O . ILE A 1 181 ? 21.336 -4.982 -5.231 1.00 91.19 181 ILE A O 1
ATOM 1511 N N . GLU A 1 182 ? 21.341 -2.751 -5.522 1.00 88.25 182 GLU A N 1
ATOM 1512 C CA . GLU A 1 182 ? 22.501 -2.480 -4.669 1.00 88.25 182 GLU A CA 1
ATOM 1513 C C . GLU A 1 182 ? 22.153 -2.528 -3.172 1.00 88.25 182 GLU A C 1
ATOM 1515 O O . GLU A 1 182 ? 23.002 -2.940 -2.378 1.00 88.25 182 GLU A O 1
ATOM 1520 N N . GLU A 1 183 ? 20.935 -2.114 -2.808 1.00 82.94 183 GLU A N 1
ATOM 1521 C CA . GLU A 1 183 ? 20.396 -2.117 -1.436 1.00 82.94 183 GLU A CA 1
ATOM 1522 C C . GLU A 1 183 ? 20.081 -3.532 -0.913 1.00 82.94 183 GLU A C 1
ATOM 1524 O O . GLU A 1 183 ? 20.464 -3.814 0.249 1.00 82.94 183 GLU A O 1
#

Foldseek 3Di:
DPPVVVVVVVLVVVLCQLVDPPNDCVVCCVPCDLVVLLVLVVCLQDPDVVSLVSSLSNVLSCCVSPVPCVVVNVVVLLVVQVCCLPPDVGGNRVQSSLQSLLVVLLVDDPPDDPVVLCCCQVGLLSVLLRPVCVVRLVSSLSNNVSNCVNPVVCVVVSVVSCVVSQDDPDVVSNVSSVVSNVD

Mean predicted aligned error: 3.83 Å

InterPro domains:
  IPR002554 Protein phosphatase 2A, regulatory B subunit, B56 [PF01603] (5-183)
  IPR002554 Protein phosphatase 2A, regulatory B subunit, B56 [PTHR10257] (5-183)
  IPR011989 Armadillo-like helical [G3DSA:1.25.10.10] (3-183)
  IPR016024 Armadillo-type fold [SSF48371] (5-183)

Sequence (183 aa):
ALPISHLQIVYEFFLRFLESPDFQPSLAKKYIDQRFVLQLLELFDSEDPRERDFLKTVLHRIYGKFLGLRAFIRKQINNIFLRFIYETEQFNGVGELLEILGSIINGFALPLKTEHRQFLMKVLIPLHKSRSLSLYHAQLAYCVVQFLEKDASLTEDVIKGLLKFWPRTCSQKEVMFLGEIEE

Radius of gyration: 17.48 Å; Cα contacts (8 Å, |Δi|>4): 138; chains: 1; bounding box: 43×43×49 Å

Secondary structure (DSSP, 8-state):
---HHHHHHHHHHHHHHHH-TT--HHHHTTTS-HHHHHHHHHGGG-S-HHHHHHHHHHHHHHHHH-GGGHHHHHHHHHHHHHHIIIIIS--TTHHHHHHHHHHHHHTPPSSPPHHHHHHIIIIIHHHTTSTTGGGTHHHHHHHHHHHHHH-GGGHHHHHHHHHHT--SS-HHHHHHHHHHHH-